Protein AF-A0A8S3XRK7-F1 (afdb_monomer_lite)

Radius of gyration: 35.47 Å; chains: 1; bounding box: 76×57×116 Å

Organism: Parnassius apollo (NCBI:txid110799)

Foldseek 3Di:
DDDDDPVVVVVVVVVVVPPDPQQDLVNLVVLVVLLVVLLVVLVVCVVVLVVVVVVLVVVLVVLLCVLLVVLVVVLVVLLCVLLPPPDDDPLLVVLCVVCVVLSVVLVVLLVVLLVVLVCQLPVCLVVLVVQLVVLNVVLVVLSVVLVVLLVVLCVVQPPDVSSSSSSSSCVCVVVVSSVVSVVSVVSNVVSSVVSSVSSVVSSVSSNVSSVVSSVVSSVSSVVSSVSSVCSSVVVPD

pLDDT: mean 84.98, std 15.16, range [35.81, 97.75]

Secondary structure (DSSP, 8-state):
----SHHHHHHHHHHHHTS-----HHHHHHHHHHHHHHHHHHHHHHHHHHHHHHHHHHHHHHHHHHHHHHHHHHHHHHHHHHT--SS--HHHHHHHHHTHHHHHHHHHHHHHHHHHHHHHHHHTHHHHHHHHHHHHHHHHHHHHHHHHHHHHHHHHSTT-HHHHHHHHHHHHHHTTHHHHHHHHHHHHHHHHHHHHHHHHHHHHHHHHHHHHHHHHHHHHHHHHHHHHHHHHHHTT-

Sequence (237 aa):
MVGYPCNILFFLFLHFSTRQCELMSIDVKGILQQCNSNINTSLELDRNDKMLIANWTAEFQVKQVNITSHYRLEMTRHREHSFRKVNFNTKWKQCLRLHNKEIKISKISYYDRERECLKKANSGDKERKTTVSQVEKEIKKWRKSYKYLSNLCEVNNPDDKENAEFCLADYIKRDNYDSTFERLIILKLEAMSDLLQQMNMCLSDLEDCLRVSLSEHLENIRTVMETLNHCYTRNEK

Structure (mmCIF, N/CA/C/O backbone):
data_AF-A0A8S3XRK7-F1
#
_entry.id   AF-A0A8S3XRK7-F1
#
loop_
_atom_site.group_PDB
_atom_site.id
_atom_site.type_symbol
_atom_site.label_atom_id
_atom_site.label_alt_id
_atom_site.label_comp_id
_atom_site.label_asym_id
_atom_site.label_entity_id
_atom_site.label_seq_id
_atom_site.pdbx_PDB_ins_code
_atom_site.Cartn_x
_atom_site.Cartn_y
_atom_site.Cartn_z
_atom_site.occupancy
_atom_site.B_iso_or_equiv
_atom_site.auth_seq_id
_atom_site.auth_comp_id
_atom_site.auth_asym_id
_atom_site.auth_atom_id
_atom_site.pdbx_PDB_model_num
ATOM 1 N N . MET A 1 1 ? -19.481 -41.389 71.018 1.00 42.84 1 MET A N 1
ATOM 2 C CA . MET A 1 1 ? -20.233 -40.551 70.061 1.00 42.84 1 MET A CA 1
ATOM 3 C C . MET A 1 1 ? -19.759 -39.113 70.183 1.00 42.84 1 MET A C 1
ATOM 5 O O . MET A 1 1 ? -20.290 -38.405 71.016 1.00 42.84 1 MET A O 1
ATOM 9 N N . VAL A 1 2 ? -18.762 -38.694 69.403 1.00 35.81 2 VAL A N 1
ATOM 10 C CA . VAL A 1 2 ? -18.554 -37.277 69.053 1.00 35.81 2 VAL A CA 1
ATOM 11 C C . VAL A 1 2 ? -17.882 -37.290 67.683 1.00 35.81 2 VAL A C 1
ATOM 13 O O . VAL A 1 2 ? -16.666 -37.392 67.567 1.00 35.81 2 VAL A O 1
ATOM 16 N N . GLY A 1 3 ? -18.702 -37.332 66.638 1.00 43.62 3 GLY A N 1
ATOM 17 C CA . GLY A 1 3 ? -18.268 -37.079 65.272 1.00 43.62 3 GLY A CA 1
ATOM 18 C C . GLY A 1 3 ? -18.575 -35.627 64.925 1.00 43.62 3 GLY A C 1
ATOM 19 O O . GLY A 1 3 ? -19.619 -35.121 65.322 1.00 43.62 3 GLY A O 1
ATOM 20 N N . TYR A 1 4 ? -17.684 -35.021 64.140 1.00 52.91 4 TYR A N 1
ATOM 21 C CA . TYR A 1 4 ? -17.848 -33.755 63.415 1.00 52.91 4 TYR A CA 1
ATOM 22 C C . TYR A 1 4 ? -17.731 -32.452 64.227 1.00 52.91 4 TYR A C 1
ATOM 24 O O . TYR A 1 4 ? -18.718 -31.927 64.733 1.00 52.91 4 TYR A O 1
ATOM 32 N N . PRO A 1 5 ? -16.540 -31.821 64.181 1.00 49.12 5 PRO A N 1
ATOM 33 C CA . PRO A 1 5 ? -16.515 -30.374 63.947 1.00 49.12 5 PRO A CA 1
ATOM 34 C C . PRO A 1 5 ? -15.621 -29.960 62.763 1.00 49.12 5 PRO A C 1
ATOM 36 O O . PRO A 1 5 ? -15.582 -28.787 62.407 1.00 49.12 5 PRO A O 1
ATOM 39 N N . CYS A 1 6 ? -14.928 -30.899 62.105 1.00 45.81 6 CYS A N 1
ATOM 40 C CA . CYS A 1 6 ? -13.965 -30.558 61.048 1.00 45.81 6 CYS A CA 1
ATOM 41 C C . CYS A 1 6 ? -14.636 -30.152 59.716 1.00 45.81 6 CYS A C 1
ATOM 43 O O . CYS A 1 6 ? -14.135 -29.279 59.014 1.00 45.81 6 CYS A O 1
ATOM 45 N N . ASN A 1 7 ? -15.822 -30.691 59.403 1.00 47.91 7 ASN A N 1
ATOM 46 C CA . ASN A 1 7 ? -16.527 -30.365 58.153 1.00 47.91 7 ASN A CA 1
ATOM 47 C C . ASN A 1 7 ? -17.294 -29.033 58.191 1.00 47.91 7 ASN A C 1
ATOM 49 O O . ASN A 1 7 ? -17.505 -28.433 57.144 1.00 47.91 7 ASN A O 1
ATOM 53 N N . ILE A 1 8 ? -17.683 -28.527 59.366 1.00 53.16 8 ILE A N 1
ATOM 54 C CA . ILE A 1 8 ? -18.437 -27.262 59.461 1.00 53.16 8 ILE A CA 1
ATOM 55 C C . ILE A 1 8 ? -17.504 -26.059 59.236 1.00 53.16 8 ILE A C 1
ATOM 57 O O . ILE A 1 8 ? -17.884 -25.089 58.584 1.00 53.16 8 ILE A O 1
ATOM 61 N N . LEU A 1 9 ? -16.247 -26.153 59.686 1.00 49.00 9 LEU A N 1
ATOM 62 C CA . LEU A 1 9 ? -15.234 -25.115 59.468 1.00 49.00 9 LEU A CA 1
ATOM 63 C C . LEU A 1 9 ? -14.817 -24.993 57.995 1.00 49.00 9 LEU A C 1
ATOM 65 O O . LEU A 1 9 ? -14.593 -23.880 57.525 1.00 49.00 9 LEU A O 1
ATOM 69 N N . PHE A 1 10 ? -14.782 -26.101 57.249 1.00 52.31 10 PHE A N 1
ATOM 70 C CA . PHE A 1 10 ? -14.444 -26.083 55.821 1.00 52.31 10 PHE A CA 1
ATOM 71 C C . PHE A 1 10 ? -15.559 -25.452 54.969 1.00 52.31 10 PHE A C 1
ATOM 73 O O . PHE A 1 10 ? -15.280 -24.661 54.069 1.00 52.31 10 PHE A O 1
ATOM 80 N N . PHE A 1 11 ? -16.829 -25.717 55.301 1.00 48.53 11 PHE A N 1
ATOM 81 C CA . PHE A 1 11 ? -17.974 -25.076 54.641 1.00 48.53 11 PHE A CA 1
ATOM 82 C C . PHE A 1 11 ? -18.085 -23.578 54.961 1.00 48.53 11 PHE A C 1
ATOM 84 O O . PHE A 1 11 ? -18.435 -22.795 54.081 1.00 48.53 11 PHE A O 1
ATOM 91 N N . LEU A 1 12 ? -17.730 -23.151 56.177 1.00 47.78 12 LEU A N 1
ATOM 92 C CA . LEU A 1 12 ? -17.701 -21.727 56.530 1.00 47.78 12 LEU A CA 1
ATOM 93 C C . LEU A 1 12 ? -16.548 -20.974 55.850 1.00 47.78 12 LEU A C 1
ATOM 95 O O . LEU A 1 12 ? -16.748 -19.837 55.432 1.00 47.78 12 LEU A O 1
ATOM 99 N N . PHE A 1 13 ? -15.380 -21.602 55.668 1.00 50.94 13 PHE A N 1
ATOM 100 C CA . PHE A 1 13 ? -14.266 -21.000 54.921 1.00 50.94 13 PHE A CA 1
ATOM 101 C C . PHE A 1 13 ? -14.563 -20.886 53.420 1.00 50.94 13 PHE A C 1
ATOM 103 O O . PHE A 1 13 ? -14.244 -19.866 52.811 1.00 50.94 13 PHE A O 1
ATOM 110 N N . LEU A 1 14 ? -15.236 -21.880 52.828 1.00 44.97 14 LEU A N 1
ATOM 111 C CA . LEU A 1 14 ? -15.705 -21.806 51.440 1.00 44.97 14 LEU A CA 1
ATOM 112 C C . LEU A 1 14 ? -16.798 -20.741 51.263 1.00 44.97 14 LEU A C 1
ATOM 114 O O . LEU A 1 14 ? -16.736 -19.982 50.300 1.00 44.97 14 LEU A O 1
ATOM 118 N N . HIS A 1 15 ? -17.721 -20.592 52.221 1.00 42.12 15 HIS A N 1
ATOM 119 C CA . HIS A 1 15 ? -18.714 -19.513 52.181 1.00 42.12 15 HIS A CA 1
ATOM 120 C C . HIS A 1 15 ? -18.125 -18.114 52.417 1.00 42.12 15 HIS A C 1
ATOM 122 O O . HIS A 1 15 ? -18.611 -17.144 51.833 1.00 42.12 15 HIS A O 1
ATOM 128 N N . PHE A 1 16 ? -17.056 -17.987 53.210 1.00 42.06 16 PHE A N 1
ATOM 129 C CA . PHE A 1 16 ? -16.336 -16.717 53.359 1.00 42.06 16 PHE A CA 1
ATOM 130 C C . PHE A 1 16 ? -15.433 -16.393 52.165 1.00 42.06 16 PHE A C 1
ATOM 132 O O . PHE A 1 16 ? -15.235 -15.221 51.870 1.00 42.06 16 PHE A O 1
ATOM 139 N N . SER A 1 17 ? -14.950 -17.401 51.434 1.00 40.41 17 SER A N 1
ATOM 140 C CA . SER A 1 17 ? -14.211 -17.206 50.174 1.00 40.41 17 SER A CA 1
ATOM 141 C C . SER A 1 17 ? -15.128 -16.761 49.027 1.00 40.41 17 SER A C 1
ATOM 143 O O . SER A 1 17 ? -14.664 -16.174 48.055 1.00 40.41 17 SER A O 1
ATOM 145 N N . THR A 1 18 ? -16.437 -17.006 49.156 1.00 42.03 18 THR A N 1
ATOM 146 C CA . THR A 1 18 ? -17.486 -16.467 48.279 1.00 42.03 18 THR A CA 1
ATOM 147 C C . THR A 1 18 ? -18.103 -15.166 48.790 1.00 42.03 18 THR A C 1
ATOM 149 O O . THR A 1 18 ? -19.065 -14.697 48.183 1.00 42.03 18 THR A O 1
ATOM 152 N N . ARG A 1 19 ? -17.571 -14.544 49.862 1.00 40.00 19 ARG A N 1
ATOM 153 C CA . ARG A 1 19 ? -17.832 -13.119 50.099 1.00 40.00 19 ARG A CA 1
ATOM 154 C C . ARG A 1 19 ? -17.183 -12.354 48.959 1.00 40.00 19 ARG A C 1
ATOM 156 O O . ARG A 1 19 ? -15.999 -12.040 48.998 1.00 40.00 19 ARG A O 1
ATOM 163 N N . GLN A 1 20 ? -17.985 -12.180 47.916 1.00 42.44 20 GLN A N 1
ATOM 164 C CA . GL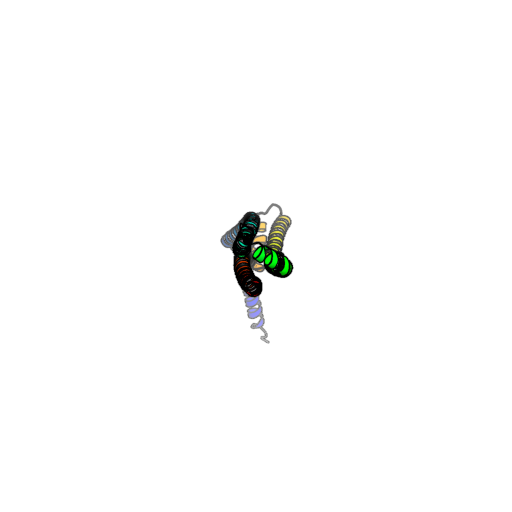N A 1 20 ? -18.083 -10.986 47.107 1.00 42.44 20 GLN A CA 1
ATOM 165 C C . GLN A 1 20 ? -16.875 -10.063 47.296 1.00 42.44 20 GLN A C 1
ATOM 167 O O . GLN A 1 20 ? -16.806 -9.281 48.244 1.00 42.44 20 GLN A O 1
ATOM 172 N N . CYS A 1 21 ? -15.968 -10.082 46.317 1.00 44.12 21 CYS A N 1
ATOM 173 C CA . CYS A 1 21 ? -15.454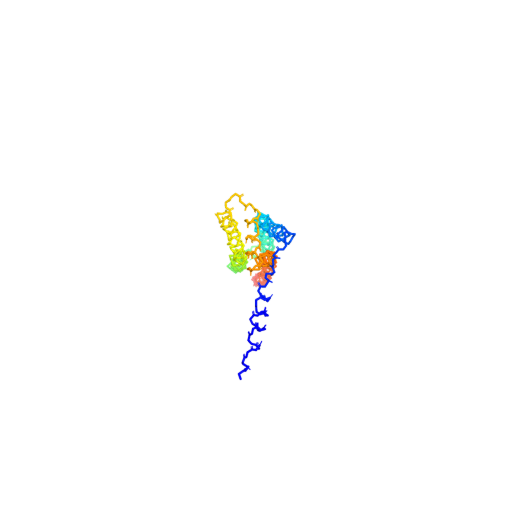 -8.813 45.816 1.00 44.12 21 CYS A CA 1
ATOM 174 C C . CYS A 1 21 ? -16.670 -8.021 45.311 1.00 44.12 21 CYS A C 1
ATOM 176 O O . CYS A 1 21 ? -16.928 -7.974 44.112 1.00 44.12 21 CYS A O 1
ATOM 178 N N . GLU A 1 22 ? -17.472 -7.495 46.234 1.00 53.03 22 GLU A N 1
ATOM 179 C CA . GLU A 1 22 ? -18.483 -6.493 45.950 1.00 53.03 22 GLU A CA 1
ATOM 180 C C . GLU A 1 22 ? -17.706 -5.353 45.297 1.00 53.03 22 GLU A C 1
ATOM 182 O O . GLU A 1 22 ? -16.818 -4.765 45.919 1.00 53.03 22 GLU A O 1
ATOM 187 N N . LEU A 1 23 ? -17.939 -5.129 43.997 1.00 59.75 23 LEU A N 1
ATOM 188 C CA . LEU A 1 23 ? -17.425 -3.937 43.336 1.00 59.75 23 LEU A CA 1
ATOM 189 C C . LEU A 1 23 ? -17.863 -2.752 44.198 1.00 59.75 23 LEU A C 1
ATOM 191 O O . LEU A 1 23 ? -19.050 -2.598 44.460 1.00 59.75 23 LEU A O 1
ATOM 195 N N . MET A 1 24 ? -16.941 -1.921 44.672 1.00 65.69 24 MET A N 1
ATOM 196 C CA . MET A 1 24 ? -17.361 -0.692 45.336 1.00 65.69 24 MET A CA 1
ATOM 197 C C . MET A 1 24 ? -17.908 0.269 44.273 1.00 65.69 24 MET A C 1
ATOM 199 O O . MET A 1 24 ? -17.444 0.264 43.134 1.00 65.69 24 MET A O 1
ATOM 203 N N . SER A 1 25 ? -18.855 1.142 44.623 1.00 64.31 25 SER A N 1
ATOM 204 C CA . SER A 1 25 ? -19.417 2.121 43.672 1.00 64.31 25 SER A CA 1
ATOM 205 C C . SER A 1 25 ? -18.349 3.031 43.036 1.00 64.31 25 SER A C 1
ATOM 207 O O . SER A 1 25 ? -18.475 3.444 41.883 1.00 64.31 25 SER A O 1
ATOM 209 N N . ILE A 1 26 ? -17.254 3.296 43.760 1.00 63.28 26 ILE A N 1
ATOM 210 C CA . ILE A 1 26 ? -16.073 4.021 43.264 1.00 63.28 26 ILE A CA 1
ATOM 211 C C . ILE A 1 26 ? -15.342 3.215 42.175 1.00 63.28 26 ILE A C 1
ATOM 213 O O . ILE A 1 26 ? -14.944 3.786 41.158 1.00 63.28 26 ILE A O 1
ATOM 217 N N . ASP A 1 27 ? -15.236 1.894 42.339 1.00 78.56 27 ASP A N 1
ATOM 218 C CA . ASP A 1 27 ? -14.610 0.999 41.360 1.00 78.56 27 ASP A CA 1
ATOM 219 C C . ASP A 1 27 ? -15.469 0.871 40.097 1.00 78.56 27 ASP A C 1
ATOM 221 O O . ASP A 1 27 ? -14.938 0.914 38.989 1.00 78.56 27 ASP A O 1
ATOM 225 N N . VAL A 1 28 ? -16.799 0.786 40.246 1.00 84.88 28 VAL A N 1
ATOM 226 C CA . VAL A 1 28 ? -17.757 0.762 39.123 1.00 84.88 28 VAL A CA 1
ATOM 227 C C . VAL A 1 28 ? -17.563 1.987 38.235 1.00 84.88 28 VAL A C 1
ATOM 229 O O . VAL A 1 28 ? -17.366 1.861 37.025 1.00 84.88 28 VAL A O 1
ATOM 232 N N . LYS A 1 29 ? -17.555 3.183 38.836 1.00 86.00 29 LYS A N 1
ATOM 233 C CA . LYS A 1 29 ? -17.402 4.441 38.098 1.00 86.00 29 LYS A CA 1
ATOM 234 C C . LYS A 1 29 ? -16.065 4.514 37.361 1.00 86.00 29 LYS A C 1
ATOM 236 O O . LYS A 1 29 ? -16.044 4.904 36.195 1.00 86.00 29 LYS A O 1
ATOM 241 N N . GLY A 1 30 ? -14.973 4.112 38.015 1.00 86.88 30 GLY A N 1
ATOM 242 C CA . GLY A 1 30 ? -13.640 4.078 37.409 1.00 86.88 30 GLY A CA 1
ATOM 243 C C . GLY A 1 30 ? -13.557 3.118 36.220 1.00 86.88 30 GLY A C 1
ATOM 244 O O . GLY A 1 30 ? -13.096 3.508 35.148 1.00 86.88 30 GLY A O 1
ATOM 245 N N . ILE A 1 31 ? -14.076 1.896 36.378 1.00 87.81 31 ILE A N 1
ATOM 246 C CA . ILE A 1 31 ? -14.098 0.865 35.328 1.00 87.81 31 ILE A CA 1
ATOM 247 C C . ILE A 1 31 ? -14.902 1.340 34.112 1.00 87.81 31 ILE A C 1
ATOM 249 O O . ILE A 1 31 ? -14.431 1.261 32.975 1.00 87.81 31 ILE A O 1
ATOM 253 N N . LEU A 1 32 ? -16.109 1.867 34.336 1.00 90.19 32 LEU A N 1
ATOM 254 C CA . LEU A 1 32 ? -16.967 2.347 33.253 1.00 90.19 32 LEU A CA 1
ATOM 255 C C . LEU A 1 32 ? -16.375 3.571 32.550 1.00 90.19 32 LEU A C 1
ATOM 257 O O . LEU A 1 32 ? -16.474 3.680 31.327 1.00 90.19 32 LEU A O 1
ATOM 261 N N . GLN A 1 33 ? -15.746 4.484 33.294 1.00 90.12 33 GLN A N 1
ATOM 262 C CA . GLN A 1 33 ? -15.090 5.657 32.723 1.00 90.12 33 GLN A CA 1
ATOM 263 C C . GLN A 1 33 ? -13.900 5.264 31.841 1.00 90.12 33 GLN A C 1
ATOM 265 O O . GLN A 1 33 ? -13.792 5.762 30.719 1.00 90.12 33 GLN A O 1
ATOM 270 N N . GLN A 1 34 ? -13.047 4.351 32.310 1.00 88.69 34 GLN A N 1
ATOM 271 C CA . GLN A 1 34 ? -11.897 3.863 31.549 1.00 88.69 34 GLN A CA 1
ATOM 272 C C . GLN A 1 34 ? -12.340 3.151 30.265 1.00 88.69 34 GLN A C 1
ATOM 274 O O . GLN A 1 34 ? -11.889 3.497 29.171 1.00 88.69 34 GLN A O 1
ATOM 279 N N . CYS A 1 35 ? -13.313 2.242 30.369 1.00 88.44 35 CYS A N 1
ATOM 280 C CA . CYS A 1 35 ? -13.831 1.526 29.208 1.00 88.44 35 CYS A CA 1
ATOM 281 C C . CYS A 1 35 ? -14.478 2.481 28.184 1.00 88.44 35 CYS A C 1
ATOM 283 O O . CYS A 1 35 ? -14.277 2.332 26.976 1.00 88.44 35 CYS A O 1
ATOM 285 N N . ASN A 1 36 ? -15.221 3.496 28.641 1.00 89.50 36 ASN A N 1
ATOM 286 C CA . ASN A 1 36 ? -15.785 4.525 27.762 1.00 89.50 36 ASN A CA 1
ATOM 287 C C . ASN A 1 36 ? -14.704 5.369 27.082 1.00 89.50 36 ASN A C 1
ATOM 289 O O . ASN A 1 36 ? -14.823 5.666 25.891 1.00 89.50 36 ASN A O 1
ATOM 293 N N . SER A 1 37 ? -13.648 5.735 27.813 1.00 90.81 37 SER A N 1
ATOM 294 C CA . SER A 1 37 ? -12.484 6.425 27.252 1.00 90.81 37 SER A CA 1
ATOM 295 C C . SER A 1 37 ? -11.881 5.605 26.111 1.00 90.81 37 SER A C 1
ATOM 297 O O . SER A 1 37 ? -11.813 6.078 24.979 1.00 90.81 37 SER A O 1
ATOM 299 N N . ASN A 1 38 ? -11.591 4.327 26.364 1.00 88.50 38 ASN A N 1
ATOM 300 C CA . ASN A 1 38 ? -11.039 3.404 25.377 1.00 88.50 38 ASN A CA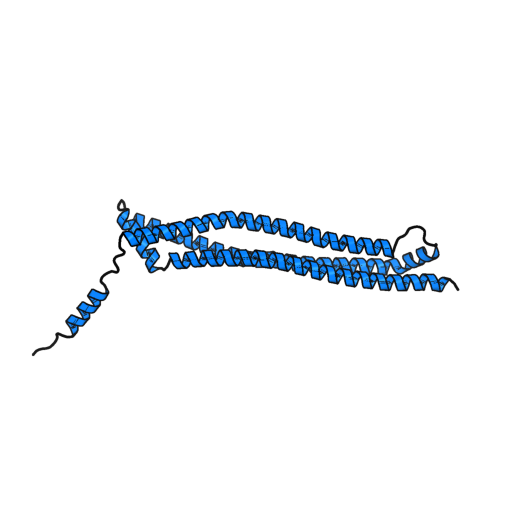 1
ATOM 301 C C . ASN A 1 38 ? -11.936 3.257 24.133 1.00 88.50 38 ASN A C 1
ATOM 303 O O . ASN A 1 38 ? -11.460 3.326 22.994 1.00 88.50 38 ASN A O 1
ATOM 307 N N . ILE A 1 39 ? -13.255 3.129 24.311 1.00 90.75 39 ILE A N 1
ATOM 308 C CA . ILE A 1 39 ? -14.210 3.079 23.194 1.00 90.75 39 ILE A CA 1
ATOM 309 C C . ILE A 1 39 ? -14.163 4.368 22.370 1.00 90.75 39 ILE A C 1
ATOM 311 O O . ILE A 1 39 ? -14.063 4.290 21.140 1.00 90.75 39 ILE A O 1
ATOM 315 N N . ASN A 1 40 ? -14.190 5.532 23.019 1.00 91.19 40 ASN A N 1
ATOM 316 C CA . ASN A 1 40 ? -14.143 6.829 22.347 1.00 91.19 40 ASN A CA 1
ATOM 317 C C . ASN A 1 40 ? -12.825 7.033 21.595 1.00 91.19 40 ASN A C 1
ATOM 319 O O . ASN A 1 40 ? -12.858 7.351 20.406 1.00 91.19 40 ASN A O 1
ATOM 323 N N . THR A 1 41 ? -11.686 6.743 22.228 1.00 90.38 41 THR A N 1
ATOM 324 C CA . THR A 1 41 ? -10.364 6.761 21.588 1.00 90.38 41 THR A CA 1
ATOM 325 C C . THR A 1 41 ? -10.352 5.877 20.353 1.00 90.38 41 THR A C 1
ATOM 327 O O . THR A 1 41 ? -9.921 6.293 19.282 1.00 90.38 41 THR A O 1
ATOM 330 N N . SER A 1 42 ? -10.892 4.662 20.446 1.00 91.69 42 SER A N 1
ATOM 331 C CA . SER A 1 42 ? -10.910 3.768 19.295 1.00 91.69 42 SER A CA 1
ATOM 332 C C . SER A 1 42 ? -11.777 4.311 18.143 1.00 91.69 42 SER A C 1
ATOM 334 O O . SER A 1 42 ? -11.406 4.161 16.976 1.00 91.69 42 SER A O 1
ATOM 336 N N . LEU A 1 43 ? -12.921 4.944 18.437 1.00 91.62 43 LEU A N 1
ATOM 337 C CA . LEU A 1 43 ? -13.788 5.570 17.430 1.00 91.62 43 LEU A CA 1
ATOM 338 C C . LEU A 1 43 ? -13.096 6.746 16.737 1.00 91.62 43 LEU A C 1
ATOM 340 O O . LEU A 1 43 ? -13.256 6.921 15.528 1.00 91.62 43 LEU A O 1
ATOM 344 N N . GLU A 1 44 ? -12.345 7.537 17.496 1.00 91.06 44 GLU A N 1
ATOM 345 C CA . GLU A 1 44 ? -11.540 8.634 16.973 1.00 91.06 44 GLU A CA 1
ATOM 346 C C . GLU A 1 44 ? -10.410 8.114 16.077 1.00 91.06 44 GLU A C 1
ATOM 348 O O . GLU A 1 44 ? -10.289 8.554 14.932 1.00 91.06 44 GLU A O 1
ATOM 353 N N . LEU A 1 45 ? -9.677 7.090 16.528 1.00 90.31 45 LEU A N 1
ATOM 354 C CA . LEU A 1 45 ? -8.656 6.414 15.726 1.00 90.31 45 LEU A CA 1
ATOM 355 C C . LEU A 1 45 ? -9.236 5.884 14.408 1.00 90.31 45 LEU A C 1
ATOM 357 O O . LEU A 1 45 ? -8.683 6.141 13.350 1.00 90.31 45 LEU A O 1
ATOM 361 N N . ASP A 1 46 ? -10.396 5.219 14.415 1.00 89.69 46 ASP A N 1
ATOM 362 C CA . ASP A 1 46 ? -11.051 4.750 13.178 1.00 89.69 46 ASP A CA 1
ATOM 363 C C . ASP A 1 46 ? -11.340 5.869 12.163 1.00 89.69 46 ASP A C 1
ATOM 365 O O . ASP A 1 46 ? -11.369 5.611 10.955 1.00 89.69 46 ASP A O 1
ATOM 369 N N . ARG A 1 47 ? -11.623 7.093 12.625 1.00 89.88 47 ARG A N 1
ATOM 370 C CA . ARG A 1 47 ? -11.851 8.244 11.738 1.00 89.88 47 ARG A CA 1
ATOM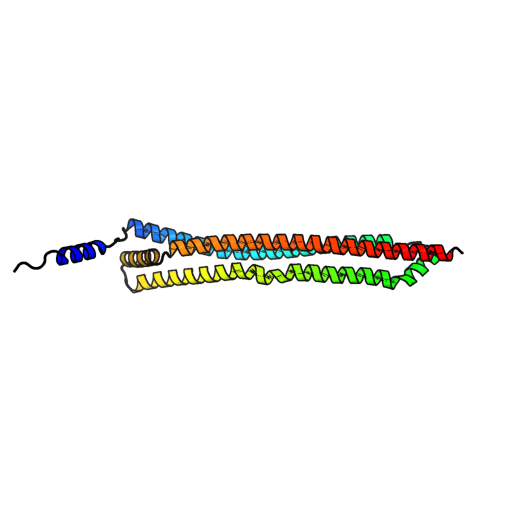 371 C C . ARG A 1 47 ? -10.528 8.765 11.187 1.00 89.88 47 ARG A C 1
ATOM 373 O O . ARG A 1 47 ? -10.425 8.965 9.977 1.00 89.88 47 ARG A O 1
ATOM 380 N N . ASN A 1 48 ? -9.536 8.925 12.058 1.00 91.31 48 ASN A N 1
ATOM 381 C CA . ASN A 1 48 ? -8.221 9.450 11.703 1.00 91.31 48 ASN A CA 1
ATOM 382 C C . ASN A 1 48 ? -7.468 8.495 10.766 1.00 91.31 48 ASN A C 1
ATOM 384 O O . ASN A 1 48 ? -6.960 8.923 9.732 1.00 91.31 48 ASN A O 1
ATOM 388 N N . ASP A 1 49 ? -7.486 7.194 11.047 1.00 92.12 49 ASP A N 1
ATOM 389 C CA . ASP A 1 49 ? -6.740 6.187 10.286 1.00 92.12 49 ASP A CA 1
ATOM 390 C C . ASP A 1 49 ? -7.213 6.077 8.838 1.00 92.12 49 ASP A C 1
ATOM 392 O O . ASP A 1 49 ? -6.401 5.942 7.927 1.00 92.12 49 ASP A O 1
ATOM 396 N N . LYS A 1 50 ? -8.520 6.212 8.583 1.00 89.06 50 LYS A N 1
ATOM 397 C CA . LYS A 1 50 ? -9.046 6.232 7.208 1.00 89.06 50 LYS A CA 1
ATOM 398 C C . LYS A 1 50 ? -8.473 7.385 6.394 1.00 89.06 50 LYS A C 1
ATOM 400 O O . LYS A 1 50 ? -8.144 7.202 5.223 1.00 89.06 50 LYS A O 1
ATOM 405 N N . MET A 1 51 ? -8.367 8.562 7.009 1.00 92.62 51 MET A N 1
ATOM 406 C CA . MET A 1 51 ? -7.788 9.739 6.371 1.00 92.62 51 MET A CA 1
ATOM 407 C C . MET A 1 51 ? -6.278 9.570 6.179 1.00 92.62 51 MET A C 1
ATOM 409 O O . MET A 1 51 ? -5.768 9.852 5.097 1.00 92.62 51 MET A O 1
ATOM 413 N N . LEU A 1 52 ? -5.576 9.045 7.188 1.00 93.50 52 LEU A N 1
ATOM 414 C CA . LEU A 1 52 ? -4.141 8.770 7.115 1.00 93.50 52 LEU A CA 1
ATOM 415 C C . LEU A 1 52 ? -3.807 7.763 6.012 1.00 93.50 52 LEU A C 1
ATOM 417 O O . LEU A 1 52 ? -2.980 8.062 5.159 1.00 93.50 52 LEU A O 1
ATOM 421 N N . ILE A 1 53 ? -4.493 6.619 5.954 1.00 92.00 53 ILE A N 1
ATOM 422 C CA . ILE A 1 53 ? -4.262 5.590 4.927 1.00 92.00 53 ILE A CA 1
ATOM 423 C C . ILE A 1 53 ? -4.520 6.148 3.524 1.00 92.00 53 ILE A C 1
ATOM 425 O O . ILE A 1 53 ? -3.767 5.843 2.594 1.00 92.00 53 ILE A O 1
ATOM 429 N N . ALA A 1 54 ? -5.569 6.959 3.349 1.00 91.31 54 ALA A N 1
ATOM 430 C CA . ALA A 1 54 ? -5.853 7.606 2.071 1.00 91.31 54 ALA A CA 1
ATOM 431 C C . ALA A 1 54 ? -4.722 8.565 1.667 1.00 91.31 54 ALA A C 1
ATOM 433 O O . ALA A 1 54 ? -4.223 8.479 0.543 1.00 91.31 54 ALA A O 1
ATOM 434 N N . ASN A 1 55 ? -4.268 9.410 2.596 1.00 94.75 55 ASN A N 1
ATOM 435 C CA . ASN A 1 55 ? -3.174 10.351 2.366 1.00 94.75 55 ASN A CA 1
ATOM 436 C C . ASN A 1 55 ? -1.856 9.633 2.061 1.00 94.75 55 ASN A C 1
ATOM 438 O O . ASN A 1 55 ? -1.219 9.942 1.058 1.00 94.75 55 ASN A O 1
ATOM 442 N N . TRP A 1 56 ? -1.475 8.635 2.860 1.00 94.25 56 TRP A N 1
ATOM 443 C CA . TRP A 1 56 ? -0.265 7.846 2.630 1.00 94.25 56 TRP A CA 1
ATOM 444 C C . TRP A 1 56 ? -0.317 7.109 1.295 1.00 94.25 56 TRP A C 1
ATOM 446 O O . TRP A 1 56 ? 0.684 7.060 0.585 1.00 94.25 56 TRP A O 1
ATOM 456 N N . THR A 1 57 ? -1.477 6.561 0.912 1.00 91.19 57 THR A N 1
ATOM 457 C CA . THR A 1 57 ? -1.639 5.896 -0.392 1.00 91.19 57 THR A CA 1
ATOM 458 C C . THR A 1 57 ? -1.436 6.887 -1.539 1.00 91.19 57 THR A C 1
ATOM 460 O O . THR A 1 57 ? -0.731 6.573 -2.498 1.00 91.19 57 THR A O 1
ATOM 463 N N . ALA A 1 58 ? -2.010 8.089 -1.442 1.00 93.31 58 ALA A N 1
ATOM 464 C CA . ALA A 1 58 ? -1.825 9.135 -2.445 1.00 93.31 58 ALA A CA 1
ATOM 465 C C . ALA A 1 58 ? -0.360 9.597 -2.520 1.00 93.31 58 ALA A C 1
ATOM 467 O O . ALA A 1 58 ? 0.216 9.676 -3.605 1.00 93.31 58 ALA A O 1
ATOM 468 N N . GLU A 1 59 ? 0.273 9.839 -1.372 1.00 94.12 59 GLU A N 1
ATOM 469 C CA . GLU A 1 59 ? 1.677 10.239 -1.294 1.00 94.12 59 GLU A CA 1
ATOM 470 C C . GLU A 1 59 ? 2.610 9.164 -1.869 1.00 94.12 59 GLU A C 1
ATOM 472 O O . GLU A 1 59 ? 3.521 9.476 -2.637 1.00 94.12 59 GLU A O 1
ATOM 477 N N . PHE A 1 60 ? 2.354 7.890 -1.564 1.00 92.62 60 PHE A N 1
ATOM 478 C CA . PHE A 1 60 ? 3.092 6.760 -2.121 1.00 92.62 60 PHE A CA 1
ATOM 479 C C . PHE A 1 60 ? 2.998 6.715 -3.648 1.00 92.62 60 PHE A C 1
ATOM 481 O O . PHE A 1 60 ? 4.019 6.557 -4.314 1.00 92.62 60 PHE A O 1
ATOM 488 N N . GLN A 1 61 ? 1.804 6.907 -4.218 1.00 92.38 61 GLN A N 1
ATOM 489 C CA . GLN A 1 61 ? 1.618 6.943 -5.673 1.00 92.38 61 GLN A CA 1
ATOM 490 C C . GLN A 1 61 ? 2.386 8.102 -6.318 1.00 92.38 61 GLN A C 1
ATOM 492 O O . GLN A 1 61 ? 3.063 7.908 -7.328 1.00 92.38 61 GLN A O 1
ATOM 497 N N . VAL A 1 62 ? 2.335 9.295 -5.719 1.00 96.06 62 VAL A N 1
ATOM 498 C CA . VAL A 1 62 ? 3.092 10.461 -6.201 1.00 96.06 62 VAL A CA 1
ATOM 499 C C . VAL A 1 62 ? 4.596 10.188 -6.156 1.00 96.06 62 VAL A C 1
ATOM 501 O O . VAL A 1 62 ? 5.293 10.402 -7.149 1.00 96.06 62 VAL A O 1
ATOM 504 N N . LYS A 1 63 ? 5.106 9.658 -5.039 1.00 95.69 63 LYS A N 1
ATOM 505 C CA . LYS A 1 63 ? 6.522 9.288 -4.894 1.00 95.69 63 LYS A CA 1
ATOM 506 C C . LYS A 1 63 ? 6.938 8.228 -5.914 1.00 95.69 63 LYS A C 1
ATOM 508 O O . LYS A 1 63 ? 7.960 8.397 -6.572 1.00 95.69 63 LYS A O 1
ATOM 513 N N . GLN A 1 64 ? 6.128 7.193 -6.120 1.00 94.62 64 GLN A N 1
ATOM 514 C CA . GLN A 1 64 ? 6.377 6.162 -7.128 1.00 94.62 64 GLN A CA 1
ATOM 515 C C . GLN A 1 64 ? 6.492 6.753 -8.542 1.00 94.62 64 GLN A C 1
ATOM 517 O O . GLN A 1 64 ? 7.417 6.407 -9.285 1.00 94.62 64 GLN A O 1
ATOM 522 N N . VAL A 1 65 ? 5.584 7.659 -8.920 1.00 95.62 65 VAL A N 1
ATOM 523 C CA . VAL A 1 65 ? 5.630 8.348 -10.219 1.00 95.62 65 VAL A CA 1
ATOM 524 C C . VAL A 1 65 ? 6.883 9.212 -10.336 1.00 95.62 65 VAL A C 1
ATOM 526 O O . VAL A 1 65 ? 7.536 9.176 -11.379 1.00 95.62 65 VAL A O 1
ATOM 529 N N . ASN A 1 66 ? 7.250 9.943 -9.283 1.00 97.56 66 ASN A N 1
ATOM 530 C CA . ASN A 1 66 ? 8.440 10.795 -9.274 1.00 97.56 66 ASN A CA 1
ATOM 531 C C . ASN A 1 66 ? 9.726 9.981 -9.457 1.00 97.56 66 ASN A C 1
ATOM 533 O O . ASN A 1 66 ? 10.513 10.293 -10.350 1.00 97.56 66 ASN A O 1
ATOM 537 N N . ILE A 1 67 ? 9.898 8.906 -8.680 1.00 97.19 67 ILE A N 1
ATOM 538 C CA . ILE A 1 67 ? 11.045 7.992 -8.789 1.00 97.19 67 ILE A CA 1
ATOM 539 C C . ILE A 1 67 ? 11.115 7.424 -10.212 1.00 97.19 67 ILE A C 1
ATOM 541 O O . ILE A 1 67 ? 12.128 7.553 -10.894 1.00 97.19 67 ILE A O 1
ATOM 545 N N . THR A 1 68 ? 10.014 6.860 -10.714 1.00 96.44 68 THR A N 1
ATOM 546 C CA . THR A 1 68 ? 9.987 6.251 -12.056 1.00 96.44 68 THR A CA 1
ATOM 547 C C . THR A 1 68 ? 10.305 7.274 -13.150 1.00 96.44 68 THR A C 1
ATOM 549 O O . THR A 1 68 ? 11.066 6.996 -14.076 1.00 96.44 68 THR A O 1
ATOM 552 N N . SER A 1 69 ? 9.745 8.481 -13.046 1.00 97.06 69 SER A N 1
ATOM 553 C CA . SER A 1 69 ? 9.966 9.553 -14.020 1.00 97.06 69 SER A CA 1
ATOM 554 C C . SER A 1 69 ? 11.417 10.026 -14.020 1.00 97.06 69 SER A C 1
ATOM 556 O O . SER A 1 69 ? 11.976 10.229 -15.096 1.00 97.06 69 SER A O 1
ATOM 558 N N . HIS A 1 70 ? 12.045 10.135 -12.847 1.00 97.50 70 HIS A N 1
ATOM 559 C CA . HIS A 1 70 ? 13.461 10.469 -12.723 1.00 97.50 70 HIS A CA 1
ATOM 560 C C . HIS A 1 70 ? 14.345 9.484 -13.506 1.00 97.50 70 HIS A C 1
ATOM 562 O O . HIS A 1 70 ? 15.088 9.898 -14.397 1.00 97.50 70 HIS A O 1
ATOM 568 N N . TYR A 1 71 ? 14.199 8.176 -13.269 1.00 97.50 71 TYR A N 1
ATOM 569 C CA . TYR A 1 71 ? 15.025 7.172 -13.953 1.00 97.50 71 TYR A CA 1
ATOM 570 C C . TYR A 1 71 ? 14.735 7.075 -15.461 1.00 97.50 71 TYR A C 1
ATOM 572 O O . TYR A 1 71 ? 15.661 6.890 -16.256 1.00 97.50 71 TYR A O 1
ATOM 580 N N . ARG A 1 72 ? 13.481 7.274 -15.893 1.00 96.06 72 ARG A N 1
ATOM 581 C CA . ARG A 1 72 ? 13.131 7.365 -17.325 1.00 96.06 72 ARG A CA 1
ATOM 582 C C . ARG A 1 72 ? 13.786 8.560 -18.016 1.00 96.06 72 ARG A C 1
ATOM 584 O O . ARG A 1 72 ? 14.182 8.443 -19.182 1.00 96.06 72 ARG A O 1
ATOM 591 N N . LEU A 1 73 ? 13.865 9.702 -17.332 1.00 96.44 73 LEU A N 1
ATOM 592 C CA . LEU A 1 73 ? 14.523 10.904 -17.845 1.00 96.44 73 LEU A CA 1
ATOM 593 C C . LEU A 1 73 ? 16.025 10.676 -17.995 1.00 96.44 73 LEU A C 1
ATOM 595 O O . LEU A 1 73 ? 16.558 10.948 -19.069 1.00 96.44 73 LEU A O 1
ATOM 599 N N . GLU A 1 74 ? 16.683 10.104 -16.986 1.00 95.19 74 GLU A N 1
ATOM 600 C CA . GLU A 1 74 ? 18.110 9.764 -17.058 1.00 95.19 74 GLU A CA 1
ATOM 601 C C . GLU A 1 74 ? 18.397 8.772 -18.193 1.00 95.19 74 GLU A C 1
ATOM 603 O O . GLU A 1 74 ? 19.266 9.015 -19.034 1.00 95.19 74 GLU A O 1
ATOM 608 N N . MET A 1 75 ? 17.594 7.709 -18.315 1.00 93.69 75 MET A N 1
ATOM 609 C CA . MET A 1 75 ? 17.689 6.770 -19.436 1.00 93.69 75 MET A CA 1
ATOM 610 C C . MET A 1 75 ? 17.569 7.483 -20.792 1.00 93.69 75 MET A C 1
ATOM 612 O O . MET A 1 75 ? 18.393 7.286 -21.692 1.00 93.69 75 MET A O 1
ATOM 616 N N . THR A 1 76 ? 16.560 8.346 -20.940 1.00 91.75 76 THR A N 1
ATOM 617 C CA . THR A 1 76 ? 16.315 9.083 -22.187 1.00 91.75 76 THR A CA 1
ATOM 618 C C . THR A 1 76 ? 17.474 10.020 -22.506 1.00 91.75 76 THR A C 1
ATOM 620 O O . THR A 1 76 ? 17.960 10.014 -23.637 1.00 91.75 76 THR A O 1
ATOM 623 N N . ARG A 1 77 ? 17.973 10.757 -21.510 1.00 92.12 77 ARG A N 1
ATOM 624 C CA . ARG A 1 77 ? 19.105 11.677 -21.636 1.00 92.12 77 ARG A CA 1
ATOM 625 C C . ARG A 1 77 ? 20.365 10.957 -22.107 1.00 92.12 77 ARG A C 1
ATOM 627 O O . ARG A 1 77 ? 20.999 11.406 -23.061 1.00 92.12 77 ARG A O 1
ATOM 634 N N . HIS A 1 78 ? 20.706 9.825 -21.492 1.00 90.62 78 HIS A N 1
ATOM 635 C CA . HIS A 1 78 ? 21.864 9.030 -21.900 1.00 90.62 78 HIS A CA 1
ATOM 636 C C . HIS A 1 78 ? 21.713 8.487 -23.319 1.00 90.62 78 HIS A C 1
ATOM 638 O O . HIS A 1 78 ? 22.642 8.572 -24.122 1.00 90.62 78 HIS A O 1
ATOM 644 N N . ARG A 1 79 ? 20.527 7.993 -23.675 1.00 88.56 79 ARG A N 1
ATOM 645 C CA . ARG A 1 79 ? 20.249 7.502 -25.025 1.00 88.56 79 ARG A CA 1
ATOM 646 C C . ARG A 1 79 ? 20.351 8.608 -26.077 1.00 88.56 79 ARG A C 1
ATOM 648 O O . ARG A 1 79 ? 20.921 8.389 -27.145 1.00 88.56 79 ARG A O 1
ATOM 655 N N . GLU A 1 80 ? 19.786 9.777 -25.800 1.00 88.06 80 GLU A N 1
ATOM 656 C CA . GLU A 1 80 ? 19.838 10.929 -26.703 1.00 88.06 80 GLU A CA 1
ATOM 657 C C . GLU A 1 80 ? 21.252 11.471 -26.863 1.00 88.06 80 GLU A C 1
ATOM 659 O O . GLU A 1 80 ? 21.635 11.823 -27.978 1.00 88.06 80 GLU A O 1
ATOM 664 N N . HIS A 1 81 ? 22.035 11.495 -25.784 1.00 87.25 81 HIS A N 1
ATOM 665 C CA . HIS A 1 81 ? 23.436 11.892 -25.826 1.00 87.25 81 HIS A CA 1
ATOM 666 C C . HIS A 1 81 ? 24.274 10.914 -26.663 1.00 87.25 81 HIS A C 1
ATOM 668 O O . HIS A 1 81 ? 25.013 11.342 -27.547 1.00 87.25 81 HIS A O 1
ATOM 674 N N . SER A 1 82 ? 24.116 9.606 -26.442 1.00 85.19 82 SER A N 1
ATOM 675 C CA . SER A 1 82 ? 24.899 8.570 -27.127 1.00 85.19 82 SER A CA 1
ATOM 676 C C . SER A 1 82 ? 24.542 8.419 -28.608 1.00 85.19 82 SER A C 1
ATOM 678 O O . SER A 1 82 ? 25.422 8.262 -29.447 1.00 85.19 82 SER A O 1
ATOM 680 N N . PHE A 1 83 ? 23.258 8.511 -28.967 1.00 84.94 83 PHE A N 1
ATOM 681 C CA . PHE A 1 83 ? 22.784 8.247 -30.334 1.00 84.94 83 PHE A CA 1
ATOM 682 C C . PHE A 1 83 ? 22.237 9.494 -31.040 1.00 84.94 83 PHE A C 1
ATOM 684 O O . PHE A 1 83 ? 21.360 9.394 -31.910 1.00 84.94 83 PHE A O 1
ATOM 691 N N . ARG A 1 84 ? 22.718 10.683 -30.656 1.00 78.88 84 ARG A N 1
ATOM 692 C CA . ARG A 1 84 ? 22.263 11.961 -31.213 1.00 78.88 84 ARG A CA 1
ATOM 693 C C . ARG A 1 84 ? 22.358 11.938 -32.742 1.00 78.88 84 ARG A C 1
ATOM 695 O O . ARG A 1 84 ? 23.362 11.539 -33.319 1.00 78.88 84 ARG A O 1
ATOM 702 N N . LYS A 1 85 ? 21.305 12.388 -33.429 1.00 65.75 85 LYS A N 1
ATOM 703 C CA . LYS A 1 85 ? 21.229 12.361 -34.908 1.00 65.75 85 LYS A CA 1
ATOM 704 C C . LYS A 1 85 ? 21.768 13.625 -35.593 1.00 65.75 85 LYS A C 1
ATOM 706 O O . LYS A 1 85 ? 21.704 13.727 -36.819 1.00 65.75 85 LYS A O 1
ATOM 711 N N . VAL A 1 86 ? 22.255 14.600 -34.827 1.00 56.94 86 VAL A N 1
ATOM 712 C CA . VAL A 1 86 ? 22.585 15.946 -35.320 1.00 56.94 86 VAL A CA 1
ATOM 713 C C . VAL A 1 86 ? 23.988 15.957 -35.939 1.00 56.94 86 VAL A C 1
ATOM 715 O O . VAL A 1 86 ? 24.946 15.579 -35.282 1.00 56.94 86 VAL A O 1
ATOM 718 N N . ASN A 1 87 ? 24.090 16.384 -37.203 1.00 54.53 87 ASN A N 1
ATOM 719 C CA . ASN A 1 87 ? 25.328 16.707 -37.939 1.00 54.53 87 ASN A CA 1
ATOM 720 C C . ASN A 1 87 ? 26.455 15.665 -37.996 1.00 54.53 87 ASN A C 1
ATOM 722 O O . ASN A 1 87 ? 27.602 16.012 -38.257 1.00 54.53 87 ASN A O 1
ATOM 726 N N . PHE A 1 88 ? 26.146 14.379 -37.856 1.00 63.75 88 PHE A N 1
ATOM 727 C CA . PHE A 1 88 ? 27.151 13.354 -38.115 1.00 63.75 88 PHE A CA 1
ATOM 728 C C . PHE A 1 88 ? 27.313 13.046 -39.609 1.00 63.75 88 PHE A C 1
ATOM 730 O O . PHE A 1 88 ? 26.340 13.043 -40.377 1.00 63.75 88 PHE A O 1
ATOM 737 N N . ASN A 1 89 ? 28.562 12.738 -39.967 1.00 77.50 89 ASN A N 1
ATOM 738 C CA . ASN A 1 89 ? 29.010 12.140 -41.224 1.00 77.50 89 ASN A CA 1
ATOM 739 C C . ASN A 1 89 ? 28.010 11.071 -41.733 1.00 77.50 89 ASN A C 1
ATOM 741 O O . ASN A 1 89 ? 27.440 10.306 -40.948 1.00 77.50 89 ASN A O 1
ATOM 745 N N . THR A 1 90 ? 27.792 10.998 -43.051 1.00 83.25 90 THR A N 1
ATOM 746 C CA . THR A 1 90 ? 26.923 9.999 -43.703 1.00 83.25 90 THR A CA 1
ATOM 747 C C . THR A 1 90 ? 27.269 8.565 -43.289 1.00 83.25 90 THR A C 1
ATOM 749 O O . THR A 1 90 ? 26.353 7.769 -43.073 1.00 83.25 90 THR A O 1
ATOM 752 N N . LYS A 1 91 ? 28.557 8.269 -43.058 1.00 82.38 91 LYS A N 1
ATOM 753 C CA . LYS A 1 91 ? 29.037 6.972 -42.546 1.00 82.38 91 LYS A CA 1
ATOM 754 C C . LYS A 1 91 ? 28.468 6.630 -41.164 1.00 82.38 91 LYS A C 1
ATOM 756 O O . LYS A 1 91 ? 27.929 5.546 -40.962 1.00 82.38 91 LYS A O 1
ATOM 761 N N . TRP A 1 92 ? 28.501 7.573 -40.223 1.00 84.69 92 TRP A N 1
ATOM 762 C CA . TRP A 1 92 ? 27.939 7.374 -38.881 1.00 84.69 92 TRP A CA 1
ATOM 763 C C . TRP A 1 92 ? 26.423 7.159 -38.930 1.00 84.69 92 TRP A C 1
ATOM 765 O O . TRP A 1 92 ? 25.891 6.276 -38.260 1.00 84.69 92 TRP A O 1
ATOM 775 N N . LYS A 1 93 ? 25.715 7.908 -39.789 1.00 85.69 93 LYS A N 1
ATOM 776 C CA . LYS A 1 93 ? 24.273 7.705 -40.014 1.00 85.69 93 LYS A CA 1
ATOM 777 C C . LYS A 1 93 ? 23.968 6.304 -40.554 1.00 85.69 93 LYS A C 1
ATOM 779 O O . LYS A 1 93 ? 22.936 5.740 -40.194 1.00 85.69 93 LYS A O 1
ATOM 784 N N . GLN A 1 94 ? 24.835 5.745 -41.398 1.00 85.94 94 GLN A N 1
ATOM 785 C CA . GLN A 1 94 ? 24.700 4.378 -41.900 1.00 85.94 94 GLN A CA 1
ATOM 786 C C . GLN A 1 94 ? 24.929 3.344 -40.790 1.00 85.94 94 GLN A C 1
ATOM 788 O O . GLN A 1 94 ? 24.076 2.479 -40.602 1.00 85.94 94 GLN A O 1
ATOM 793 N N . CYS A 1 95 ? 25.991 3.486 -39.994 1.00 87.38 95 CYS A N 1
ATOM 794 C CA . CYS A 1 95 ? 26.247 2.617 -38.839 1.00 87.38 95 CYS A CA 1
ATOM 795 C C . CYS A 1 95 ? 25.102 2.655 -37.812 1.00 87.38 95 CYS A C 1
ATOM 797 O O . CYS A 1 95 ? 24.616 1.609 -37.388 1.00 87.38 95 CYS A O 1
ATOM 799 N N . LEU A 1 96 ? 24.579 3.844 -37.490 1.00 87.81 96 LEU A N 1
ATOM 800 C CA . LEU A 1 96 ? 23.401 3.998 -36.627 1.00 87.81 96 LEU A CA 1
ATOM 801 C C . LEU A 1 96 ? 22.154 3.298 -37.180 1.00 87.81 96 LEU A C 1
ATOM 803 O O . LEU A 1 96 ? 21.354 2.772 -36.409 1.00 87.81 96 LEU A O 1
ATOM 807 N N . ARG A 1 97 ? 21.947 3.311 -38.505 1.00 86.75 97 ARG A N 1
ATOM 808 C CA . ARG A 1 97 ? 20.819 2.606 -39.139 1.00 86.75 97 ARG A CA 1
ATOM 809 C C . ARG A 1 97 ? 20.977 1.093 -39.037 1.00 86.75 97 ARG A C 1
ATOM 811 O O . ARG A 1 97 ? 19.989 0.431 -38.729 1.00 86.75 97 ARG A O 1
ATOM 818 N N . LEU A 1 98 ? 22.187 0.579 -39.267 1.00 87.94 98 LEU A N 1
ATOM 819 C CA . LEU A 1 98 ? 22.496 -0.850 -39.175 1.00 87.94 98 LEU A CA 1
ATOM 820 C C . LEU A 1 98 ? 22.258 -1.382 -37.757 1.00 87.94 98 LEU A C 1
ATOM 822 O O . LEU A 1 98 ? 21.600 -2.406 -37.610 1.00 87.94 98 LEU A O 1
ATOM 826 N N . HIS A 1 99 ? 22.678 -0.632 -36.733 1.00 88.25 99 HIS A N 1
ATOM 827 C CA . HIS A 1 99 ? 22.578 -1.055 -35.331 1.00 88.25 99 HIS A CA 1
ATOM 828 C C . HIS A 1 99 ? 21.351 -0.508 -34.576 1.00 88.25 99 HIS A C 1
ATOM 830 O O . HIS A 1 99 ? 21.278 -0.489 -33.344 1.00 88.25 99 HIS A O 1
ATOM 836 N N . ASN A 1 100 ? 20.339 -0.025 -35.303 1.00 88.06 100 ASN A N 1
ATOM 837 C CA . ASN A 1 100 ? 19.129 0.529 -34.693 1.00 88.06 100 ASN A CA 1
ATOM 838 C C . ASN A 1 100 ? 18.319 -0.537 -33.932 1.00 88.06 100 ASN A C 1
ATOM 840 O O . ASN A 1 100 ? 17.537 -0.202 -33.040 1.00 88.06 100 ASN A O 1
ATOM 844 N N . LYS A 1 101 ? 18.468 -1.818 -34.292 1.00 90.75 101 LYS A N 1
ATOM 845 C CA . LYS A 1 101 ? 17.785 -2.925 -33.615 1.00 90.75 101 LYS A CA 1
ATOM 846 C C . LYS A 1 101 ? 18.329 -3.100 -32.197 1.00 90.75 101 LYS A C 1
ATOM 848 O O . LYS A 1 101 ? 17.538 -3.195 -31.266 1.00 90.75 101 LYS A O 1
ATOM 853 N N . GLU A 1 102 ? 19.640 -3.051 -32.023 1.00 88.38 102 GLU A N 1
ATOM 854 C CA . GLU A 1 102 ? 20.349 -3.180 -30.751 1.00 88.38 102 GLU A CA 1
ATOM 855 C C . GLU A 1 102 ? 20.008 -2.008 -29.820 1.00 88.38 102 GLU A C 1
ATOM 857 O O . GLU A 1 102 ? 19.648 -2.215 -28.661 1.00 88.38 102 GLU A O 1
ATOM 862 N N . ILE A 1 103 ? 19.968 -0.781 -30.361 1.00 86.69 103 ILE A N 1
ATOM 863 C CA . ILE A 1 103 ? 19.501 0.412 -29.631 1.00 86.69 103 ILE A CA 1
ATOM 864 C C . ILE A 1 103 ? 18.056 0.228 -29.137 1.00 86.69 103 ILE A C 1
ATOM 866 O O . ILE A 1 103 ? 17.715 0.617 -28.016 1.00 86.69 103 ILE A O 1
ATOM 870 N N . LYS A 1 104 ? 17.174 -0.338 -29.972 1.00 89.56 104 LYS A N 1
ATOM 871 C CA . LYS A 1 104 ? 15.777 -0.605 -29.593 1.00 89.56 104 LYS A CA 1
ATOM 872 C C . LYS A 1 104 ? 15.668 -1.706 -28.539 1.00 89.56 104 LYS A C 1
ATOM 874 O O . LYS A 1 104 ? 14.884 -1.536 -27.613 1.00 89.56 104 LYS A O 1
ATOM 879 N N . ILE A 1 105 ? 16.439 -2.786 -28.659 1.00 91.19 105 ILE A N 1
ATOM 880 C CA . ILE A 1 105 ? 16.440 -3.902 -27.702 1.00 91.19 105 ILE A CA 1
ATOM 881 C C . ILE A 1 105 ? 16.863 -3.417 -26.314 1.00 91.19 105 ILE A C 1
ATOM 883 O O . ILE A 1 105 ? 16.159 -3.687 -25.347 1.00 91.19 105 ILE A O 1
ATOM 887 N N . SER A 1 106 ? 17.937 -2.625 -26.221 1.00 88.44 106 SER A N 1
ATOM 888 C CA . SER A 1 106 ? 18.389 -2.055 -24.943 1.00 88.44 106 SER A CA 1
ATOM 889 C C . SER A 1 106 ? 17.305 -1.192 -24.276 1.00 88.44 106 SER A C 1
ATOM 891 O O . SER A 1 106 ? 17.080 -1.277 -23.067 1.00 88.44 106 SER A O 1
ATOM 893 N N . LYS A 1 107 ? 16.561 -0.405 -25.069 1.00 90.94 107 LYS A N 1
ATOM 894 C CA . LYS A 1 107 ? 15.413 0.375 -24.578 1.00 90.94 107 LYS A CA 1
ATOM 895 C C . LYS A 1 107 ? 14.268 -0.523 -24.094 1.00 90.94 107 LYS A C 1
ATOM 897 O O . LYS A 1 107 ? 13.704 -0.252 -23.041 1.00 90.94 107 LYS A O 1
ATOM 902 N N . ILE A 1 108 ? 13.906 -1.553 -24.861 1.00 93.25 108 ILE A N 1
ATOM 903 C CA . ILE A 1 108 ? 12.829 -2.492 -24.500 1.00 93.25 108 ILE A CA 1
ATOM 904 C C . ILE A 1 108 ? 13.168 -3.195 -23.184 1.00 93.25 108 ILE A C 1
ATOM 906 O O . ILE A 1 108 ? 12.365 -3.152 -22.259 1.00 93.25 108 ILE A O 1
ATOM 910 N N . SER A 1 109 ? 14.391 -3.718 -23.063 1.00 92.50 109 SER A N 1
ATOM 911 C CA . SER A 1 109 ? 14.845 -4.402 -21.851 1.00 92.50 109 SER A CA 1
ATOM 912 C C . SER A 1 109 ? 14.751 -3.526 -20.601 1.00 92.50 109 SER A C 1
ATOM 914 O O . SER A 1 109 ? 14.431 -4.044 -19.534 1.00 92.50 109 SER A O 1
ATOM 916 N N . TYR A 1 110 ? 15.014 -2.219 -20.711 1.00 94.38 110 TYR A N 1
ATOM 917 C CA . TYR A 1 110 ? 14.840 -1.297 -19.589 1.00 94.38 110 TYR A CA 1
ATOM 918 C C . TYR A 1 110 ? 13.371 -1.206 -19.152 1.00 94.38 110 TYR A C 1
ATOM 920 O O . TYR A 1 110 ? 13.082 -1.332 -17.967 1.00 94.38 110 TYR A O 1
ATOM 928 N N . TYR A 1 111 ? 12.433 -1.026 -20.089 1.00 96.19 111 TYR A N 1
ATOM 929 C CA . TYR A 1 111 ? 11.008 -0.931 -19.742 1.00 96.19 111 TYR A CA 1
ATOM 930 C C . TYR A 1 111 ? 10.421 -2.242 -19.228 1.00 96.19 111 TYR A C 1
ATOM 932 O O . TYR A 1 111 ? 9.499 -2.210 -18.413 1.00 96.19 111 TYR A O 1
ATOM 940 N N . ASP A 1 112 ? 10.930 -3.381 -19.690 1.00 96.19 112 ASP A N 1
ATOM 941 C CA . ASP A 1 112 ? 10.513 -4.680 -19.168 1.00 96.19 112 ASP A CA 1
ATOM 942 C C . ASP A 1 112 ? 10.921 -4.818 -17.694 1.00 96.19 112 ASP A C 1
ATOM 944 O O . ASP A 1 112 ? 10.080 -5.137 -16.853 1.00 96.19 112 ASP A O 1
ATOM 948 N N . ARG A 1 113 ? 12.158 -4.443 -17.346 1.00 94.75 113 ARG A N 1
ATOM 949 C CA . ARG A 1 113 ? 12.630 -4.430 -15.951 1.00 94.75 113 ARG A CA 1
ATOM 950 C C . ARG A 1 113 ? 11.923 -3.392 -15.092 1.00 94.75 113 ARG A C 1
ATOM 952 O O . ARG A 1 113 ? 11.513 -3.691 -13.978 1.00 94.75 113 ARG A O 1
ATOM 959 N N . GLU A 1 114 ? 11.709 -2.188 -15.617 1.00 96.06 114 GLU A N 1
ATOM 960 C CA . GLU A 1 114 ? 10.924 -1.152 -14.940 1.00 96.06 114 GLU A CA 1
ATOM 961 C C . GLU A 1 114 ? 9.522 -1.672 -14.589 1.00 96.06 114 GLU A C 1
ATOM 963 O O . GLU A 1 114 ? 9.048 -1.496 -13.464 1.00 96.06 114 GLU A O 1
ATOM 968 N N . ARG A 1 115 ? 8.868 -2.368 -15.527 1.00 96.00 115 ARG A N 1
ATOM 969 C CA . ARG A 1 115 ? 7.558 -2.986 -15.299 1.00 96.00 115 ARG A CA 1
ATOM 970 C C . ARG A 1 115 ? 7.613 -4.029 -14.185 1.00 96.00 115 ARG A C 1
ATOM 972 O O . ARG A 1 115 ? 6.690 -4.081 -13.373 1.00 96.00 115 ARG A O 1
ATOM 979 N N . GLU A 1 116 ? 8.658 -4.847 -14.133 1.00 95.25 116 GLU A N 1
ATOM 980 C CA . GLU A 1 116 ? 8.862 -5.824 -13.058 1.00 95.25 116 GLU A CA 1
ATOM 981 C C . GLU A 1 116 ? 9.066 -5.146 -11.697 1.00 95.25 116 GLU A C 1
ATOM 983 O O . GLU A 1 116 ? 8.382 -5.508 -10.734 1.00 95.25 116 GLU A O 1
ATOM 988 N N . CYS A 1 117 ? 9.912 -4.110 -11.627 1.00 95.06 117 CYS A N 1
ATOM 989 C CA . CYS A 1 117 ? 10.117 -3.309 -10.418 1.00 95.06 117 CYS A CA 1
ATOM 990 C C . CYS A 1 117 ? 8.789 -2.709 -9.916 1.00 95.06 117 CYS A C 1
ATOM 992 O O . CYS A 1 117 ? 8.441 -2.841 -8.741 1.00 95.06 117 CYS A O 1
ATOM 994 N N . LEU A 1 118 ? 7.997 -2.109 -10.813 1.00 93.50 118 LEU A N 1
ATOM 995 C CA . LEU A 1 118 ? 6.692 -1.527 -10.483 1.00 93.50 118 LEU A CA 1
ATOM 996 C C . LEU A 1 118 ? 5.678 -2.580 -10.032 1.00 93.50 118 LEU A C 1
ATOM 998 O O . LEU A 1 118 ? 4.922 -2.350 -9.086 1.00 93.50 118 LEU A O 1
ATOM 1002 N N . LYS A 1 119 ? 5.658 -3.750 -10.679 1.00 92.00 119 LYS A N 1
ATOM 1003 C CA . LYS A 1 119 ? 4.782 -4.857 -10.284 1.00 92.00 119 LYS A CA 1
ATOM 1004 C C . LYS A 1 119 ? 5.092 -5.311 -8.858 1.00 92.00 119 LYS A C 1
ATOM 1006 O O . LYS A 1 119 ? 4.155 -5.474 -8.082 1.00 92.00 119 LYS A O 1
ATOM 1011 N N . LYS A 1 120 ? 6.374 -5.453 -8.506 1.00 89.75 120 LYS A N 1
ATOM 1012 C CA . LYS A 1 120 ? 6.821 -5.813 -7.150 1.00 89.75 120 LYS A CA 1
ATOM 1013 C C . LYS A 1 120 ? 6.464 -4.732 -6.122 1.00 89.75 120 LYS A C 1
ATOM 1015 O O . LYS A 1 120 ? 5.943 -5.048 -5.054 1.00 89.75 120 LYS A O 1
ATOM 1020 N N . ALA A 1 121 ? 6.672 -3.459 -6.457 1.00 87.88 121 ALA A N 1
ATOM 1021 C CA . ALA A 1 121 ? 6.313 -2.342 -5.582 1.00 87.88 121 ALA A CA 1
ATOM 1022 C C . ALA A 1 121 ? 4.797 -2.271 -5.307 1.00 87.88 121 ALA A C 1
ATOM 1024 O O . ALA A 1 121 ? 4.385 -1.917 -4.200 1.00 87.88 121 ALA A O 1
ATOM 1025 N N . ASN A 1 122 ? 3.965 -2.657 -6.281 1.00 84.00 122 ASN A N 1
ATOM 1026 C CA . ASN A 1 122 ? 2.503 -2.622 -6.174 1.00 84.00 122 ASN A CA 1
ATOM 1027 C C . ASN A 1 122 ? 1.884 -3.899 -5.586 1.00 84.00 122 ASN A C 1
ATOM 1029 O O . ASN A 1 122 ? 0.826 -3.825 -4.961 1.00 84.00 122 ASN A O 1
ATOM 1033 N N . SER A 1 123 ? 2.508 -5.071 -5.750 1.00 79.75 123 SER A N 1
ATOM 1034 C CA . SER A 1 123 ? 1.929 -6.347 -5.304 1.00 79.75 123 SER A CA 1
ATOM 1035 C C . SER A 1 123 ? 1.762 -6.449 -3.789 1.00 79.75 123 SER A C 1
ATOM 1037 O O . SER A 1 123 ? 0.867 -7.154 -3.332 1.00 79.75 123 SER A O 1
ATOM 1039 N N . GLY A 1 124 ? 2.560 -5.719 -3.009 1.00 68.12 124 GLY A N 1
ATOM 1040 C CA . GLY A 1 124 ? 2.409 -5.718 -1.556 1.00 68.12 124 GLY A CA 1
ATOM 1041 C C . GLY A 1 124 ? 1.218 -4.901 -1.041 1.00 68.12 124 GLY A C 1
ATOM 1042 O O . GLY A 1 124 ? 0.835 -5.090 0.103 1.00 68.12 124 GLY A O 1
ATOM 1043 N N . ASP A 1 125 ? 0.583 -4.022 -1.829 1.00 68.31 125 ASP A N 1
ATOM 1044 C CA . ASP A 1 125 ? -0.388 -3.055 -1.276 1.00 68.31 125 ASP A CA 1
ATOM 1045 C C . ASP A 1 125 ? -1.656 -3.711 -0.689 1.00 68.31 125 ASP A C 1
ATOM 1047 O O . ASP A 1 125 ? -2.210 -3.256 0.315 1.00 68.31 125 ASP A O 1
ATOM 1051 N N . LYS A 1 126 ? -2.096 -4.835 -1.271 1.00 69.25 126 LYS A N 1
ATOM 1052 C CA . LYS A 1 126 ? -3.263 -5.592 -0.784 1.00 69.25 126 LYS A CA 1
ATOM 1053 C C . LYS A 1 126 ? -2.951 -6.385 0.488 1.00 69.25 126 LYS A C 1
ATOM 1055 O O . LYS A 1 126 ? -3.785 -6.460 1.388 1.00 69.25 126 LYS A O 1
ATOM 1060 N N . GLU A 1 127 ? -1.759 -6.963 0.563 1.00 69.69 127 GLU A N 1
ATOM 1061 C CA . GLU A 1 127 ? -1.304 -7.724 1.727 1.00 69.69 127 GLU A CA 1
ATOM 1062 C C . GLU A 1 127 ? -1.053 -6.787 2.918 1.00 69.69 127 GLU A C 1
ATOM 1064 O O . GLU A 1 127 ? -1.598 -7.008 3.997 1.00 69.69 127 GLU A O 1
ATOM 1069 N N . ARG A 1 128 ? -0.394 -5.646 2.671 1.00 71.38 128 ARG A N 1
ATOM 1070 C CA . ARG A 1 128 ? -0.096 -4.584 3.650 1.00 71.38 128 ARG A CA 1
ATOM 1071 C C . ARG A 1 128 ? -1.328 -4.090 4.414 1.00 71.38 128 ARG A C 1
ATOM 1073 O O . ARG A 1 128 ? -1.306 -3.943 5.631 1.00 71.38 128 ARG A O 1
ATOM 1080 N N . LYS A 1 129 ? -2.440 -3.856 3.711 1.00 82.62 129 LYS A N 1
ATOM 1081 C CA . LYS A 1 129 ? -3.689 -3.343 4.312 1.00 82.62 129 LYS A CA 1
ATOM 1082 C C . LYS A 1 129 ? -4.493 -4.417 5.056 1.00 82.62 129 LYS A C 1
ATOM 1084 O O . LYS A 1 129 ? -5.436 -4.089 5.780 1.00 82.62 129 LYS A O 1
ATOM 1089 N N . THR A 1 130 ? -4.151 -5.695 4.887 1.00 86.06 130 THR A N 1
ATOM 1090 C CA . THR A 1 130 ? -4.923 -6.807 5.457 1.00 86.06 130 THR A CA 1
ATOM 1091 C C . THR A 1 130 ? -4.792 -6.860 6.977 1.00 86.06 130 THR A C 1
ATOM 1093 O O . THR A 1 130 ? -5.814 -6.995 7.649 1.00 86.06 130 THR A O 1
ATOM 1096 N N . THR A 1 131 ? -3.588 -6.674 7.523 1.00 85.69 131 THR A N 1
ATOM 1097 C CA . THR A 1 131 ? -3.339 -6.697 8.976 1.00 85.69 131 THR A CA 1
ATOM 1098 C C . THR A 1 131 ? -4.130 -5.609 9.703 1.00 85.69 131 THR A C 1
ATOM 1100 O O . THR A 1 131 ? -4.898 -5.911 10.615 1.00 85.69 131 THR A O 1
ATOM 1103 N N . VAL A 1 132 ? -4.056 -4.358 9.231 1.00 90.50 132 VAL A N 1
ATOM 1104 C CA . VAL A 1 132 ? -4.849 -3.243 9.784 1.00 90.50 132 VAL A CA 1
ATOM 1105 C C . VAL A 1 132 ? -6.350 -3.548 9.704 1.00 90.50 132 VAL A C 1
ATOM 1107 O O . VAL A 1 132 ? -7.078 -3.393 10.684 1.00 90.50 132 VAL A O 1
ATOM 1110 N N . SER A 1 133 ? -6.823 -4.066 8.563 1.00 90.69 133 SER A N 1
ATOM 1111 C CA . SER A 1 133 ? -8.234 -4.429 8.384 1.00 90.69 133 SER A CA 1
ATOM 1112 C C . SER A 1 133 ? -8.700 -5.531 9.342 1.00 90.69 133 SER A C 1
ATOM 1114 O O . SER A 1 133 ? -9.854 -5.516 9.776 1.00 90.69 133 SER A O 1
ATOM 1116 N N . GLN A 1 134 ? -7.838 -6.495 9.670 1.00 91.75 134 GLN A N 1
ATOM 1117 C CA . GLN A 1 134 ? -8.147 -7.551 10.634 1.00 91.75 134 GLN A CA 1
ATOM 1118 C C . GLN A 1 134 ? -8.303 -6.980 12.046 1.00 91.75 134 GLN A C 1
ATOM 1120 O O . GLN A 1 134 ? -9.335 -7.222 12.674 1.00 91.75 134 GLN A O 1
ATOM 1125 N N . VAL A 1 135 ? -7.355 -6.160 12.507 1.00 92.62 135 VAL A N 1
ATOM 1126 C CA . VAL A 1 135 ? -7.429 -5.540 13.841 1.00 92.62 135 VAL A CA 1
ATOM 1127 C C . VAL A 1 135 ? -8.652 -4.623 13.956 1.00 92.62 135 VAL A C 1
ATOM 1129 O O . VAL A 1 135 ? -9.399 -4.699 14.933 1.00 92.62 135 VAL A O 1
ATOM 1132 N N . GLU A 1 136 ? -8.955 -3.830 12.923 1.00 92.88 136 GLU A N 1
ATOM 1133 C CA . GLU A 1 136 ? -10.174 -3.014 12.890 1.00 92.88 136 GLU A CA 1
ATOM 1134 C C . GLU A 1 136 ? -11.462 -3.838 13.021 1.00 92.88 136 GLU A C 1
ATOM 1136 O O . GLU A 1 136 ? -12.432 -3.391 13.643 1.00 92.88 136 GLU A O 1
ATOM 1141 N N . LYS A 1 137 ? -11.523 -5.014 12.383 1.00 94.69 137 LYS A N 1
ATOM 1142 C CA . LYS A 1 137 ? -12.699 -5.892 12.462 1.00 94.69 137 LYS A CA 1
ATOM 1143 C C . LYS A 1 137 ? -12.898 -6.397 13.882 1.00 94.69 137 LYS A C 1
ATOM 1145 O O . LYS A 1 137 ? -14.038 -6.397 14.345 1.00 94.69 137 LYS A O 1
ATOM 1150 N N . GLU A 1 138 ? -11.822 -6.775 14.565 1.00 94.38 138 GLU A N 1
ATOM 1151 C CA . GLU A 1 138 ? -11.891 -7.195 15.963 1.00 94.38 138 GLU A CA 1
ATOM 1152 C C . GLU A 1 138 ? -12.344 -6.042 16.861 1.00 94.38 138 GLU A C 1
ATOM 1154 O O . GLU A 1 138 ? -13.352 -6.181 17.549 1.00 94.38 138 GLU A O 1
ATOM 1159 N N . ILE A 1 139 ? -11.746 -4.852 16.757 1.00 93.56 139 ILE A N 1
ATOM 1160 C CA . ILE A 1 139 ? -12.184 -3.680 17.538 1.00 93.56 139 ILE A CA 1
ATOM 1161 C C . ILE A 1 139 ? -13.675 -3.378 17.318 1.00 93.56 139 ILE A C 1
ATOM 1163 O O . ILE A 1 139 ? -14.414 -3.123 18.271 1.00 93.56 139 ILE A O 1
ATOM 1167 N N . LYS A 1 140 ? -14.167 -3.457 16.073 1.00 94.50 140 LYS A N 1
ATOM 1168 C CA . LYS A 1 140 ? -15.596 -3.265 15.761 1.00 94.50 140 LYS A CA 1
ATOM 1169 C C . LYS A 1 140 ? -16.489 -4.330 16.402 1.00 94.50 140 LYS A C 1
ATOM 1171 O O . LYS A 1 140 ? -17.596 -3.992 16.822 1.00 94.50 140 LYS A O 1
ATOM 1176 N N . LYS A 1 141 ? -16.052 -5.593 16.469 1.00 94.06 141 LYS A N 1
ATOM 1177 C CA . LYS A 1 141 ? -16.786 -6.659 17.176 1.00 94.06 141 LYS A CA 1
ATOM 1178 C C . LYS A 1 141 ? -16.862 -6.364 18.666 1.00 94.06 141 LYS A C 1
ATOM 1180 O O . LYS A 1 141 ? -17.956 -6.407 19.219 1.00 94.06 141 LYS A O 1
ATOM 1185 N N . TRP A 1 142 ? -15.741 -5.985 19.273 1.00 93.31 142 TRP A N 1
ATOM 1186 C CA . TRP A 1 142 ? -15.700 -5.624 20.683 1.00 93.31 142 TRP A CA 1
ATOM 1187 C C . TRP A 1 142 ? -16.642 -4.447 20.966 1.00 93.31 142 TRP A C 1
ATOM 1189 O O . TRP A 1 142 ? -17.577 -4.607 21.741 1.00 93.31 142 TRP A O 1
ATOM 1199 N N . ARG A 1 143 ? -16.572 -3.332 20.223 1.00 93.62 143 ARG A N 1
ATOM 1200 C CA . ARG A 1 143 ? -17.531 -2.211 20.391 1.00 93.62 143 ARG A CA 1
ATOM 1201 C C . ARG A 1 143 ? -19.003 -2.643 20.339 1.00 93.62 143 ARG A C 1
ATOM 1203 O O . ARG A 1 143 ? -19.822 -2.136 21.102 1.00 93.62 143 ARG A O 1
ATOM 1210 N N . LYS A 1 144 ? -19.356 -3.566 19.435 1.00 93.94 144 LYS A N 1
ATOM 1211 C CA . LYS A 1 144 ? -20.716 -4.125 19.362 1.00 93.94 144 LYS A CA 1
ATOM 1212 C C . LYS A 1 144 ? -21.053 -4.968 20.592 1.00 93.94 144 LYS A C 1
ATOM 1214 O O . LYS A 1 144 ? -22.170 -4.859 21.085 1.00 93.94 144 LYS A O 1
ATOM 1219 N N . SER A 1 145 ? -20.101 -5.762 21.080 1.00 92.00 145 SER A N 1
ATOM 1220 C CA . SER A 1 145 ? -20.231 -6.542 22.313 1.00 92.00 145 SER A CA 1
ATOM 1221 C C . SER A 1 145 ? -20.476 -5.642 23.523 1.00 92.00 145 SER A C 1
ATOM 1223 O O . SER A 1 145 ? -21.410 -5.894 24.272 1.00 92.00 145 SER A O 1
ATOM 1225 N N . TYR A 1 146 ? -19.727 -4.544 23.671 1.00 92.56 146 TYR A N 1
ATOM 1226 C CA . TYR A 1 146 ? -19.978 -3.563 24.733 1.00 92.56 146 TYR A CA 1
ATOM 1227 C C . TYR A 1 146 ? -21.394 -2.992 24.664 1.00 92.56 146 TYR A C 1
ATOM 1229 O O . TYR A 1 146 ? -22.117 -2.999 25.655 1.00 92.56 146 TYR A O 1
ATOM 1237 N N . LYS A 1 147 ? -21.823 -2.541 23.477 1.00 93.38 147 LYS A N 1
ATOM 1238 C CA . LYS A 1 147 ? -23.178 -2.005 23.288 1.00 93.38 147 LYS A CA 1
ATOM 1239 C C . LYS A 1 147 ? -24.250 -3.039 23.642 1.00 93.38 147 LYS A C 1
ATOM 1241 O O . LYS A 1 147 ? -25.264 -2.692 24.235 1.00 93.38 147 LYS A O 1
ATOM 1246 N N . TYR A 1 148 ? -24.027 -4.300 23.278 1.00 94.44 148 TYR A N 1
ATOM 1247 C CA . TYR A 1 148 ? -24.918 -5.396 23.642 1.00 94.44 148 TYR A CA 1
ATOM 1248 C C . TYR A 1 148 ? -24.989 -5.592 25.162 1.00 94.44 148 TYR A C 1
ATOM 1250 O O . TYR A 1 148 ? -26.089 -5.655 25.699 1.00 94.44 148 TYR A O 1
ATOM 1258 N N . LEU A 1 149 ? -23.844 -5.636 25.852 1.00 92.50 149 LEU A N 1
ATOM 1259 C CA . LEU A 1 149 ? -23.783 -5.787 27.309 1.00 92.50 149 LEU A CA 1
ATOM 1260 C C . LEU A 1 149 ? -24.457 -4.618 28.038 1.00 92.50 149 LEU A C 1
ATOM 1262 O O . LEU A 1 149 ? -25.226 -4.850 28.965 1.00 92.50 149 LEU A O 1
ATOM 1266 N N . SER A 1 150 ? -24.231 -3.385 27.577 1.00 93.56 150 SER A N 1
ATOM 1267 C CA . SER A 1 150 ? -24.900 -2.189 28.105 1.00 93.56 150 SER A CA 1
ATOM 1268 C C . SER A 1 150 ? -26.419 -2.326 28.007 1.00 93.56 150 SER A C 1
ATOM 1270 O O . SER A 1 150 ? -27.116 -2.239 29.014 1.00 93.56 150 SER A O 1
ATOM 1272 N N . ASN A 1 151 ? -26.927 -2.642 26.812 1.00 95.12 151 ASN A N 1
ATOM 1273 C CA . ASN A 1 151 ? -28.360 -2.823 26.588 1.00 95.12 151 ASN A CA 1
ATOM 1274 C C . ASN A 1 151 ? -28.936 -3.986 27.414 1.00 95.12 151 ASN A C 1
ATOM 1276 O O . ASN A 1 151 ? -30.060 -3.901 27.894 1.00 95.12 151 ASN A O 1
ATOM 1280 N N . LEU A 1 152 ? -28.191 -5.084 27.569 1.00 94.44 152 LEU A N 1
ATOM 1281 C CA . LEU A 1 152 ? -28.625 -6.238 28.357 1.00 94.44 152 LEU A CA 1
ATOM 1282 C C . LEU A 1 152 ? -28.780 -5.874 29.840 1.00 94.44 152 LEU A C 1
ATOM 1284 O O . LEU A 1 152 ? -29.775 -6.246 30.456 1.00 94.44 152 LEU A O 1
ATOM 1288 N N . CYS A 1 153 ? -27.823 -5.136 30.406 1.00 94.00 153 CYS A N 1
ATOM 1289 C CA . CYS A 1 153 ? -27.896 -4.686 31.794 1.00 94.00 153 CYS A CA 1
ATOM 1290 C C . CYS A 1 153 ? -29.024 -3.670 32.026 1.00 94.00 153 CYS A C 1
ATOM 1292 O O . CYS A 1 153 ? -29.686 -3.757 33.058 1.00 94.00 153 CYS A O 1
ATOM 1294 N N . GLU A 1 154 ? -29.291 -2.777 31.066 1.00 93.81 154 GLU A N 1
ATOM 1295 C CA . GLU A 1 154 ? -30.437 -1.854 31.105 1.00 93.81 154 GLU A CA 1
ATOM 1296 C C . GLU A 1 154 ? -31.782 -2.596 31.051 1.00 93.81 154 GLU A C 1
ATOM 1298 O O . GLU A 1 154 ? -32.682 -2.306 31.832 1.00 93.81 154 GLU A O 1
ATOM 1303 N N . VAL A 1 155 ? -31.922 -3.593 30.169 1.00 94.81 155 VAL A N 1
ATOM 1304 C CA . VAL A 1 155 ? -33.157 -4.391 30.043 1.00 94.81 155 VAL A CA 1
ATOM 1305 C C . VAL A 1 155 ? -33.420 -5.239 31.289 1.00 94.81 155 VAL A C 1
ATOM 1307 O O . VAL A 1 155 ? -34.573 -5.416 31.676 1.00 94.81 155 VAL A O 1
ATOM 1310 N N . ASN A 1 156 ? -32.367 -5.757 31.926 1.00 91.50 156 ASN A N 1
ATOM 1311 C CA . ASN A 1 156 ? -32.489 -6.566 33.140 1.00 91.50 156 ASN A CA 1
ATOM 1312 C C . ASN A 1 156 ? -32.749 -5.730 34.405 1.00 91.50 156 ASN A C 1
ATOM 1314 O O . ASN A 1 156 ? -33.198 -6.290 35.402 1.00 91.50 156 ASN A O 1
ATOM 1318 N N . ASN A 1 157 ? -32.480 -4.421 34.371 1.00 92.06 157 ASN A N 1
ATOM 1319 C CA . ASN A 1 157 ? -32.670 -3.495 35.491 1.00 92.06 157 ASN A CA 1
ATOM 1320 C C . ASN A 1 157 ? -33.446 -2.248 35.020 1.00 92.06 157 ASN A C 1
ATOM 1322 O O . A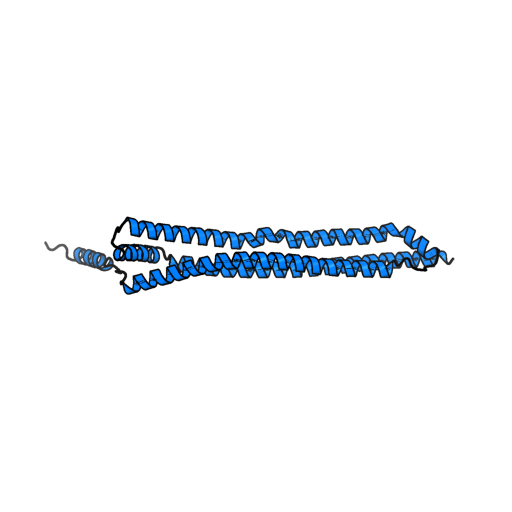SN A 1 157 ? -32.888 -1.146 34.986 1.00 92.06 157 ASN A O 1
ATOM 1326 N N . PRO A 1 158 ? -34.718 -2.403 34.602 1.00 90.25 158 PRO A N 1
ATOM 1327 C CA . PRO A 1 158 ? -35.512 -1.283 34.114 1.00 90.25 158 PRO A CA 1
ATOM 1328 C C . PRO A 1 158 ? -35.695 -0.240 35.224 1.00 90.25 158 PRO A C 1
ATOM 1330 O O . PRO A 1 158 ? -35.981 -0.590 36.366 1.00 90.25 158 PRO A O 1
ATOM 1333 N N . ASP A 1 159 ? -35.511 1.035 34.878 1.00 90.12 159 ASP A N 1
ATOM 1334 C CA . ASP A 1 159 ? -35.600 2.200 35.774 1.00 90.12 159 ASP A CA 1
ATOM 1335 C C . ASP A 1 159 ? -34.590 2.238 36.945 1.00 90.12 159 ASP A C 1
ATOM 1337 O O . ASP A 1 159 ? -34.590 3.191 37.725 1.00 90.12 159 ASP A O 1
ATOM 1341 N N . ASP A 1 160 ? -33.668 1.272 37.024 1.00 92.12 160 ASP A N 1
ATOM 1342 C CA . ASP A 1 160 ? -32.610 1.198 38.036 1.00 92.12 160 ASP A CA 1
ATOM 1343 C C . ASP A 1 160 ? -31.221 1.311 37.397 1.00 92.12 160 ASP A C 1
ATOM 1345 O O . ASP A 1 160 ? -30.517 0.339 37.102 1.00 92.12 160 ASP A O 1
ATOM 1349 N N . LYS A 1 161 ? -30.828 2.565 37.163 1.00 90.38 161 LYS A N 1
ATOM 1350 C CA . LYS A 1 161 ? -29.568 2.898 36.498 1.00 90.38 161 LYS A CA 1
ATOM 1351 C C . LYS A 1 161 ? -28.339 2.449 37.294 1.00 90.38 161 LYS A C 1
ATOM 1353 O O . LYS A 1 161 ? -27.342 2.069 36.686 1.00 90.38 161 LYS A O 1
ATOM 1358 N N . GLU A 1 162 ? -28.391 2.501 38.623 1.00 89.94 162 GLU A N 1
ATOM 1359 C CA . GLU A 1 162 ? -27.250 2.130 39.463 1.00 89.94 162 GLU A CA 1
ATOM 1360 C C . GLU A 1 162 ? -26.982 0.627 39.344 1.00 89.94 162 GLU A C 1
ATOM 1362 O O . GLU A 1 162 ? -25.869 0.229 38.998 1.00 89.94 162 GLU A O 1
ATOM 1367 N N . ASN A 1 163 ? -28.013 -0.211 39.482 1.00 90.19 163 ASN A N 1
ATOM 1368 C CA . ASN A 1 163 ? -27.852 -1.655 39.309 1.00 90.19 163 ASN A CA 1
ATOM 1369 C C . ASN A 1 163 ? -27.486 -2.051 37.868 1.00 90.19 163 ASN A C 1
ATOM 1371 O O . ASN A 1 163 ? -26.709 -2.991 37.669 1.00 90.19 163 ASN A O 1
ATOM 1375 N N . ALA A 1 164 ? -27.956 -1.313 36.855 1.00 90.75 164 ALA A N 1
ATOM 1376 C CA . ALA A 1 164 ? -27.514 -1.505 35.472 1.00 90.75 164 ALA A CA 1
ATOM 1377 C C . ALA A 1 164 ? -26.009 -1.208 35.286 1.00 90.75 164 ALA A C 1
ATOM 1379 O O . ALA A 1 164 ? -25.302 -1.981 34.633 1.00 90.75 164 ALA A O 1
ATOM 1380 N N . GLU A 1 165 ? -25.495 -0.126 35.882 1.00 92.06 165 GLU A N 1
ATOM 1381 C CA . GLU A 1 165 ? -24.069 0.233 35.844 1.00 92.06 165 GLU A CA 1
ATOM 1382 C C . GLU A 1 165 ? -23.199 -0.797 36.581 1.00 92.06 165 GLU A C 1
ATOM 1384 O O . GLU A 1 165 ? -22.156 -1.209 36.065 1.00 92.06 165 GLU A O 1
ATOM 1389 N N . PHE A 1 166 ? -23.653 -1.281 37.739 1.00 92.44 166 PHE A N 1
ATOM 1390 C CA . PHE A 1 166 ? -23.000 -2.366 38.475 1.00 92.44 166 PHE A CA 1
ATOM 1391 C C . PHE A 1 166 ? -22.947 -3.668 37.669 1.00 92.44 166 PHE A C 1
ATOM 1393 O O . PHE A 1 166 ? -21.884 -4.282 37.565 1.00 92.44 166 PHE A O 1
ATOM 1400 N N . CYS A 1 167 ? -24.065 -4.060 37.049 1.00 92.62 167 CYS A N 1
ATOM 1401 C CA . CYS A 1 167 ? -24.138 -5.208 36.144 1.00 92.62 167 CYS A CA 1
ATOM 1402 C C . CYS A 1 167 ? -23.094 -5.100 35.024 1.00 92.62 167 CYS A C 1
ATOM 1404 O O . CYS A 1 167 ? -22.339 -6.042 34.774 1.00 92.62 167 CYS A O 1
ATOM 1406 N N . LEU A 1 168 ? -23.007 -3.935 34.374 1.00 93.19 168 LEU A N 1
ATOM 1407 C CA . LEU A 1 168 ? -22.086 -3.718 33.264 1.00 93.19 168 LEU A CA 1
ATOM 1408 C C . LEU A 1 168 ? -20.620 -3.752 33.720 1.00 93.19 168 LEU A C 1
ATOM 1410 O O . LEU A 1 168 ? -19.790 -4.387 33.067 1.00 93.19 168 LEU A O 1
ATOM 1414 N N . ALA A 1 169 ? -20.296 -3.107 34.842 1.00 92.50 169 ALA A N 1
ATOM 1415 C CA . ALA A 1 169 ? -18.944 -3.109 35.394 1.00 92.50 169 ALA A CA 1
ATOM 1416 C C . ALA A 1 169 ? -18.493 -4.511 35.831 1.00 92.50 169 ALA A C 1
ATOM 1418 O O . ALA A 1 169 ? -17.331 -4.868 35.627 1.00 92.50 169 ALA A O 1
ATOM 1419 N N . ASP A 1 170 ? -19.407 -5.329 36.360 1.00 90.62 170 ASP A N 1
ATOM 1420 C CA . ASP A 1 170 ? -19.132 -6.726 36.697 1.00 90.62 170 ASP A CA 1
ATOM 1421 C C . ASP A 1 170 ? -18.811 -7.558 35.445 1.00 90.62 170 ASP A C 1
ATOM 1423 O O . ASP A 1 170 ? -17.825 -8.293 35.431 1.00 90.62 170 ASP A O 1
ATOM 1427 N N . TYR A 1 171 ? -19.561 -7.399 34.346 1.00 90.06 171 TYR A N 1
ATOM 1428 C CA . TYR A 1 171 ? -19.207 -8.030 33.064 1.00 90.06 171 TYR A CA 1
ATOM 1429 C C . TYR A 1 171 ? -17.838 -7.575 32.544 1.00 90.06 171 TYR A C 1
ATOM 1431 O O . TYR A 1 171 ? -17.011 -8.409 32.180 1.00 90.06 171 TYR A O 1
ATOM 1439 N N . ILE A 1 172 ? -17.561 -6.267 32.553 1.00 90.75 172 ILE A N 1
ATOM 1440 C CA . ILE A 1 172 ? -16.288 -5.710 32.065 1.00 90.75 172 ILE A CA 1
ATOM 1441 C C . ILE A 1 172 ? -15.100 -6.256 32.859 1.00 90.75 172 ILE A C 1
ATOM 1443 O O . ILE A 1 172 ? -14.083 -6.625 32.267 1.00 90.75 172 ILE A O 1
ATOM 1447 N N . LYS A 1 173 ? -15.225 -6.317 34.189 1.00 88.56 173 LYS A N 1
ATOM 1448 C CA . LYS A 1 173 ? -14.172 -6.815 35.077 1.00 88.56 173 LYS A CA 1
ATOM 1449 C C . LYS A 1 173 ? -13.979 -8.321 34.922 1.00 88.56 173 LYS A C 1
ATOM 1451 O O . LYS A 1 173 ? -12.847 -8.773 34.782 1.00 88.56 173 LYS A O 1
ATOM 1456 N N . ARG A 1 174 ? -15.070 -9.090 34.920 1.00 88.25 174 ARG A N 1
ATOM 1457 C CA . ARG A 1 174 ? -15.050 -10.555 34.796 1.00 88.25 174 ARG A CA 1
ATOM 1458 C C . ARG A 1 174 ? -14.397 -11.014 33.497 1.00 88.25 174 ARG A C 1
ATOM 1460 O O . ARG A 1 174 ? -13.589 -11.938 33.520 1.00 88.25 174 ARG A O 1
ATOM 1467 N N . ASP A 1 175 ? -14.704 -10.336 32.395 1.00 86.00 175 ASP A N 1
ATOM 1468 C CA . ASP A 1 175 ? -14.231 -10.721 31.065 1.00 86.00 175 ASP A CA 1
ATOM 1469 C C . ASP A 1 175 ? -12.905 -10.039 30.682 1.00 86.00 175 ASP A C 1
ATOM 1471 O O . ASP A 1 175 ? -12.445 -10.179 29.548 1.00 86.00 175 ASP A O 1
ATOM 1475 N N . ASN A 1 176 ? -12.274 -9.288 31.601 1.00 85.19 176 ASN A N 1
ATOM 1476 C CA . ASN A 1 176 ? -11.092 -8.456 31.330 1.00 85.19 176 ASN A CA 1
ATOM 1477 C C . ASN A 1 176 ? -11.260 -7.600 30.066 1.00 85.19 176 ASN A C 1
ATOM 1479 O O . ASN A 1 176 ? -10.344 -7.450 29.244 1.00 85.19 176 ASN A O 1
ATOM 1483 N N . TYR A 1 177 ? -12.467 -7.064 29.900 1.00 87.44 177 TYR A N 1
ATOM 1484 C CA . TYR A 1 177 ? -12.890 -6.406 28.679 1.00 87.44 177 TYR A CA 1
ATOM 1485 C C . TYR A 1 177 ? -12.010 -5.185 28.391 1.00 87.44 177 TYR A C 1
ATOM 1487 O O . TYR A 1 177 ? -11.545 -5.007 27.268 1.00 87.44 177 TYR A O 1
ATOM 1495 N N . ASP A 1 178 ? -11.725 -4.389 29.424 1.00 81.06 178 ASP A N 1
ATOM 1496 C CA . ASP A 1 178 ? -10.933 -3.163 29.315 1.00 81.06 178 ASP A CA 1
ATOM 1497 C C . ASP A 1 178 ? -9.490 -3.434 28.858 1.00 81.06 178 ASP A C 1
ATOM 1499 O O . ASP A 1 178 ? -9.047 -2.889 27.849 1.00 81.06 178 ASP A O 1
ATOM 1503 N N . SER A 1 179 ? -8.802 -4.380 29.508 1.00 86.69 179 SER A N 1
ATOM 1504 C CA . SER A 1 179 ? -7.435 -4.780 29.137 1.00 86.69 179 SER A CA 1
ATOM 1505 C C . SER A 1 179 ? -7.363 -5.354 27.719 1.00 86.69 179 SER A C 1
ATOM 1507 O O . SER A 1 179 ? -6.441 -5.057 26.956 1.00 86.69 179 SER A O 1
ATOM 1509 N N . THR A 1 180 ? -8.356 -6.159 27.331 1.00 89.69 180 THR A N 1
ATOM 1510 C CA . THR A 1 180 ? -8.411 -6.718 25.977 1.00 89.69 180 THR A CA 1
ATOM 1511 C C . THR A 1 180 ? -8.623 -5.620 24.937 1.00 89.69 180 THR A C 1
ATOM 1513 O O . THR A 1 180 ? -7.972 -5.619 23.891 1.00 89.69 180 THR A O 1
ATOM 1516 N N . PHE A 1 181 ? -9.500 -4.659 25.225 1.00 88.56 181 PHE A N 1
ATOM 1517 C CA . PHE A 1 181 ? -9.785 -3.549 24.327 1.00 88.56 181 PHE A CA 1
ATOM 1518 C C . PHE A 1 181 ? -8.589 -2.602 24.181 1.00 88.56 181 PHE A C 1
ATOM 1520 O O . PHE A 1 181 ? -8.237 -2.230 23.061 1.00 88.56 181 PHE A O 1
ATOM 1527 N N . GLU A 1 182 ? -7.923 -2.267 25.285 1.00 89.44 182 GLU A N 1
ATOM 1528 C CA . GLU A 1 182 ? -6.683 -1.489 25.292 1.00 89.44 182 GLU A CA 1
ATOM 1529 C C . GLU A 1 182 ? -5.601 -2.168 24.442 1.00 89.44 182 GLU A C 1
ATOM 1531 O O . GLU A 1 182 ? -5.009 -1.545 23.558 1.00 89.44 182 GLU A O 1
ATOM 1536 N N . ARG A 1 183 ? -5.411 -3.482 24.612 1.00 92.44 183 ARG A N 1
ATOM 1537 C CA . ARG A 1 183 ? -4.463 -4.254 23.800 1.00 92.44 183 ARG A CA 1
ATOM 1538 C C . ARG A 1 183 ? -4.794 -4.206 22.310 1.00 92.44 183 ARG A C 1
ATOM 1540 O O . ARG A 1 183 ? -3.885 -4.116 21.489 1.00 92.44 183 ARG A O 1
ATOM 1547 N N . LEU A 1 184 ? -6.074 -4.255 21.942 1.00 92.38 184 LEU A N 1
ATOM 1548 C CA . LEU A 1 184 ? -6.488 -4.117 20.544 1.00 92.38 184 LEU A CA 1
ATOM 1549 C C . LEU A 1 184 ? -6.179 -2.722 19.986 1.00 92.38 184 LEU A C 1
ATOM 1551 O O . LEU A 1 184 ? -5.776 -2.619 18.828 1.00 92.38 184 LEU A O 1
ATOM 1555 N N . ILE A 1 185 ? -6.333 -1.662 20.787 1.00 91.75 185 ILE A N 1
ATOM 1556 C CA . ILE A 1 185 ? -5.935 -0.303 20.392 1.00 91.75 185 ILE A CA 1
ATOM 1557 C C . ILE A 1 185 ? -4.425 -0.244 20.135 1.00 91.75 185 ILE A C 1
ATOM 1559 O O . ILE A 1 185 ? -4.016 0.255 19.088 1.00 91.75 185 ILE A O 1
ATOM 1563 N N . ILE A 1 186 ? -3.607 -0.802 21.032 1.00 93.38 186 ILE A N 1
ATOM 1564 C CA . ILE A 1 186 ? -2.144 -0.850 20.871 1.00 93.38 186 ILE A CA 1
ATOM 1565 C C . ILE A 1 186 ? -1.763 -1.607 19.593 1.00 93.38 186 ILE A C 1
ATOM 1567 O O . ILE A 1 186 ? -1.054 -1.063 18.749 1.00 93.38 186 ILE A O 1
ATOM 1571 N N . LEU A 1 187 ? -2.318 -2.807 19.386 1.00 93.62 187 LEU A N 1
ATOM 1572 C CA . LEU A 1 187 ? -2.080 -3.607 18.177 1.00 93.62 187 LEU A CA 1
ATOM 1573 C C . LEU A 1 187 ? -2.459 -2.861 16.893 1.00 93.62 187 LEU A C 1
ATOM 1575 O O . LEU A 1 187 ? -1.845 -3.054 15.846 1.00 93.62 187 LEU A O 1
ATOM 1579 N N . LYS A 1 188 ? -3.484 -2.006 16.951 1.00 92.62 188 LYS A N 1
ATOM 1580 C CA . LYS A 1 188 ? -3.880 -1.184 15.808 1.00 92.62 188 LYS A CA 1
ATOM 1581 C C . LYS A 1 188 ? -2.834 -0.116 15.503 1.00 92.62 188 LYS A C 1
ATOM 1583 O O . LYS A 1 188 ? -2.500 0.070 14.336 1.00 92.62 188 LYS A O 1
ATOM 1588 N N . LEU A 1 189 ? -2.328 0.570 16.527 1.00 92.62 189 LEU A N 1
ATOM 1589 C CA . LEU A 1 189 ? -1.275 1.577 16.373 1.00 92.62 189 LEU A CA 1
ATOM 1590 C C . LEU A 1 189 ? 0.004 0.955 15.798 1.00 92.62 189 LEU A C 1
ATOM 1592 O O . LEU A 1 189 ? 0.582 1.509 14.864 1.00 92.62 189 LEU A O 1
ATOM 1596 N N . GLU A 1 190 ? 0.394 -0.221 16.291 1.00 93.38 190 GLU A N 1
ATOM 1597 C CA . GLU A 1 190 ? 1.519 -0.998 15.757 1.00 93.38 190 GLU A CA 1
ATOM 1598 C C . GLU A 1 190 ? 1.294 -1.365 14.285 1.00 93.38 190 GLU A C 1
ATOM 1600 O O . GLU A 1 190 ? 2.117 -1.036 13.435 1.00 93.38 190 GLU A O 1
ATOM 1605 N N . ALA A 1 191 ? 0.132 -1.934 13.944 1.00 91.94 191 ALA A N 1
ATOM 1606 C CA . ALA A 1 191 ? -0.188 -2.304 12.565 1.00 91.94 191 ALA A CA 1
ATOM 1607 C C . ALA A 1 191 ? -0.210 -1.099 11.603 1.00 91.94 191 ALA A C 1
ATOM 1609 O O . ALA A 1 191 ? 0.165 -1.225 10.436 1.00 91.94 191 ALA A O 1
ATOM 1610 N N . MET A 1 192 ? -0.649 0.072 12.073 1.00 93.50 192 MET A N 1
ATOM 1611 C CA . MET A 1 192 ? -0.612 1.322 11.306 1.00 93.50 192 MET A CA 1
ATOM 1612 C C . MET A 1 192 ? 0.822 1.823 11.089 1.00 93.50 192 MET A C 1
ATOM 1614 O O . MET A 1 192 ? 1.149 2.276 9.990 1.00 93.50 192 MET A O 1
ATOM 1618 N N . SER A 1 193 ? 1.676 1.720 12.111 1.00 93.19 193 SER A N 1
ATOM 1619 C CA . SER A 1 193 ? 3.103 2.046 12.016 1.00 93.19 193 SER A CA 1
ATOM 1620 C C . SER A 1 193 ? 3.811 1.135 11.008 1.00 93.19 193 SER A C 1
ATOM 1622 O O . SER A 1 193 ? 4.464 1.615 10.078 1.00 93.19 193 SER A O 1
ATOM 1624 N N . ASP A 1 194 ? 3.591 -0.177 11.121 1.00 91.75 194 ASP A N 1
ATOM 1625 C CA . ASP A 1 194 ? 4.159 -1.187 10.227 1.00 91.75 194 ASP A CA 1
ATOM 1626 C C . ASP A 1 194 ? 3.732 -0.963 8.775 1.00 91.75 194 ASP A C 1
ATOM 1628 O O . ASP A 1 194 ? 4.548 -1.073 7.857 1.00 91.75 194 ASP A O 1
ATOM 1632 N N . LEU A 1 195 ? 2.465 -0.600 8.550 1.00 92.06 195 LEU A N 1
ATOM 1633 C CA . LEU A 1 195 ? 1.957 -0.258 7.223 1.00 92.06 195 LEU A CA 1
ATOM 1634 C C . LEU A 1 195 ? 2.765 0.890 6.601 1.00 92.06 195 LEU A C 1
ATOM 1636 O O . LEU A 1 195 ? 3.217 0.774 5.458 1.00 92.06 195 LEU A O 1
ATOM 1640 N N . LEU A 1 196 ? 2.979 1.978 7.344 1.00 92.62 196 LEU A N 1
ATOM 1641 C CA . LEU A 1 196 ? 3.753 3.124 6.867 1.00 92.62 196 LEU A CA 1
ATOM 1642 C C . LEU A 1 196 ? 5.214 2.743 6.587 1.00 92.62 196 LEU A C 1
ATOM 1644 O O . LEU A 1 196 ? 5.769 3.119 5.549 1.00 92.62 196 LEU A O 1
ATOM 1648 N N . GLN A 1 197 ? 5.836 1.965 7.473 1.00 92.62 197 GLN A N 1
ATOM 1649 C CA . GLN A 1 197 ? 7.201 1.478 7.278 1.00 92.62 197 GLN A CA 1
ATOM 1650 C C . GLN A 1 197 ? 7.317 0.618 6.014 1.00 92.62 197 GLN A C 1
ATOM 1652 O O . GLN A 1 197 ? 8.210 0.845 5.195 1.00 92.62 197 GLN A O 1
ATOM 1657 N N . GLN A 1 198 ? 6.390 -0.319 5.808 1.00 90.62 198 GLN A N 1
ATOM 1658 C CA . GLN A 1 198 ? 6.362 -1.173 4.621 1.00 90.62 198 GLN A CA 1
ATOM 1659 C C . GLN A 1 198 ? 6.179 -0.354 3.339 1.00 90.62 198 GLN A C 1
ATOM 1661 O O . GLN A 1 198 ? 6.817 -0.652 2.329 1.00 90.62 198 GLN A O 1
ATOM 1666 N N . MET A 1 199 ? 5.360 0.703 3.360 1.00 91.50 199 MET A N 1
ATOM 1667 C CA . MET A 1 199 ? 5.216 1.614 2.217 1.00 91.50 199 MET A CA 1
ATOM 1668 C C . MET A 1 199 ? 6.536 2.315 1.878 1.00 91.50 199 MET A C 1
ATOM 1670 O O . MET A 1 199 ? 6.922 2.350 0.710 1.00 91.50 199 MET A O 1
ATOM 1674 N N . ASN A 1 200 ? 7.263 2.812 2.880 1.00 92.50 200 ASN A N 1
ATOM 1675 C CA . ASN A 1 200 ? 8.560 3.460 2.668 1.00 92.50 200 ASN A CA 1
ATOM 1676 C C . ASN A 1 200 ? 9.629 2.481 2.169 1.00 92.50 200 ASN A C 1
ATOM 1678 O O . ASN A 1 200 ? 10.343 2.791 1.216 1.00 92.50 200 ASN A O 1
ATOM 1682 N N . MET A 1 201 ? 9.696 1.278 2.744 1.00 92.38 201 MET A N 1
ATOM 1683 C CA . MET A 1 201 ? 10.588 0.219 2.263 1.00 92.38 201 MET A CA 1
ATOM 1684 C C . MET A 1 201 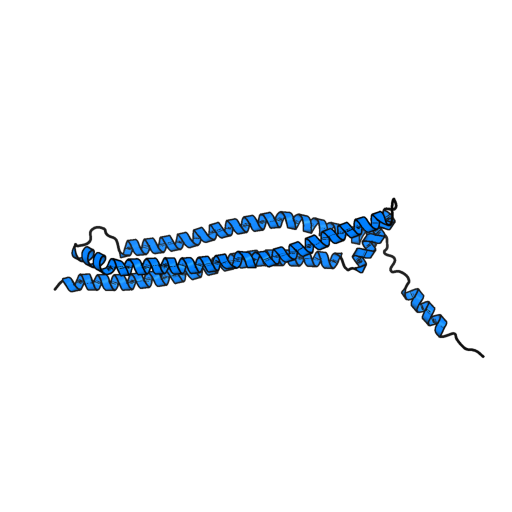? 10.325 -0.117 0.794 1.00 92.38 201 MET A C 1
ATOM 1686 O O . MET A 1 201 ? 11.258 -0.237 0.013 1.00 92.38 201 MET A O 1
ATOM 1690 N N . CYS A 1 202 ? 9.058 -0.190 0.382 1.00 91.69 202 CYS A N 1
ATOM 1691 C CA . CYS A 1 202 ? 8.715 -0.484 -1.009 1.00 91.69 202 CYS A CA 1
ATOM 1692 C C . CYS A 1 202 ? 9.147 0.617 -1.986 1.00 91.69 202 CYS A C 1
ATOM 1694 O O . CYS A 1 202 ? 9.440 0.316 -3.143 1.00 91.69 202 CYS A O 1
ATOM 1696 N N . LEU A 1 203 ? 9.181 1.881 -1.550 1.00 93.88 203 LEU A N 1
ATOM 1697 C CA . LEU A 1 203 ? 9.726 2.975 -2.356 1.00 93.88 203 LEU A CA 1
ATOM 1698 C C . LEU A 1 203 ? 11.249 2.877 -2.469 1.00 93.88 203 LEU A C 1
ATOM 1700 O O . LEU A 1 203 ? 11.773 3.045 -3.567 1.00 93.88 203 LEU A O 1
ATOM 1704 N N . SER A 1 204 ? 11.933 2.546 -1.371 1.00 95.25 204 SER A N 1
ATOM 1705 C CA . SER A 1 204 ? 13.380 2.297 -1.373 1.00 95.25 204 SER A CA 1
ATOM 1706 C C . SER A 1 204 ? 13.741 1.144 -2.314 1.00 95.25 204 SER A C 1
ATOM 1708 O O . SER A 1 204 ? 14.582 1.299 -3.194 1.00 95.25 204 SER A O 1
ATOM 1710 N N . ASP A 1 205 ? 13.038 0.015 -2.202 1.00 94.69 205 ASP A N 1
ATOM 1711 C CA . ASP A 1 205 ? 13.243 -1.154 -3.060 1.00 94.69 205 ASP A CA 1
ATOM 1712 C C . ASP A 1 205 ? 12.991 -0.834 -4.541 1.00 94.69 205 ASP A C 1
ATOM 1714 O O . ASP A 1 205 ? 13.691 -1.338 -5.422 1.00 94.69 205 ASP A O 1
ATOM 1718 N N . LEU A 1 206 ? 11.977 -0.009 -4.834 1.00 95.88 206 LEU A N 1
ATOM 1719 C CA . LEU A 1 206 ? 11.693 0.452 -6.191 1.00 95.88 206 LEU A CA 1
ATOM 1720 C C . LEU A 1 206 ? 12.852 1.287 -6.740 1.00 95.88 206 LEU A C 1
ATOM 1722 O O . LEU A 1 206 ? 13.280 1.064 -7.872 1.00 95.88 206 LEU A O 1
ATOM 1726 N N . GLU A 1 207 ? 13.340 2.243 -5.956 1.00 97.25 207 GLU A N 1
ATOM 1727 C CA . GLU A 1 207 ? 14.453 3.107 -6.336 1.00 97.25 207 GLU A CA 1
ATOM 1728 C C . GLU A 1 207 ? 15.730 2.300 -6.590 1.00 97.25 207 GLU A C 1
ATOM 1730 O O . GLU A 1 207 ? 16.353 2.450 -7.644 1.00 97.25 207 GLU A O 1
ATOM 1735 N N . ASP A 1 208 ? 16.066 1.366 -5.701 1.00 97.38 208 ASP A N 1
ATOM 1736 C CA . ASP A 1 208 ? 17.211 0.474 -5.875 1.00 97.38 208 ASP A CA 1
ATOM 1737 C C . ASP A 1 208 ? 17.068 -0.408 -7.129 1.00 97.38 208 ASP A C 1
ATOM 1739 O O . ASP A 1 208 ? 18.015 -0.546 -7.909 1.00 97.38 208 ASP A O 1
ATOM 1743 N N . CYS A 1 209 ? 15.875 -0.959 -7.377 1.00 97.12 209 CYS A N 1
ATOM 1744 C CA . CYS A 1 209 ? 15.583 -1.773 -8.562 1.00 97.12 209 CYS A CA 1
ATOM 1745 C C . CYS A 1 209 ? 15.742 -0.975 -9.868 1.00 97.12 209 CYS A C 1
ATOM 1747 O O . CYS A 1 209 ? 16.338 -1.457 -10.840 1.00 97.12 209 CYS A O 1
ATOM 1749 N N . LEU A 1 210 ? 15.252 0.268 -9.896 1.00 97.75 210 LEU A N 1
ATOM 1750 C CA . LEU A 1 210 ? 15.377 1.153 -11.054 1.00 97.75 210 LEU A CA 1
ATOM 1751 C C . LEU A 1 210 ? 16.813 1.638 -11.262 1.00 97.75 210 LEU A C 1
ATOM 1753 O O . LEU A 1 210 ? 17.250 1.732 -12.409 1.00 97.75 210 LEU A O 1
ATOM 1757 N N . ARG A 1 211 ? 17.573 1.864 -10.186 1.00 97.62 211 ARG A N 1
ATOM 1758 C CA . ARG A 1 211 ? 19.005 2.182 -10.255 1.00 97.62 211 ARG A CA 1
ATOM 1759 C C . ARG A 1 211 ? 19.799 1.058 -10.910 1.00 97.62 211 ARG A C 1
ATOM 1761 O O . ARG A 1 211 ? 20.592 1.321 -11.814 1.00 97.62 211 ARG A O 1
ATOM 1768 N N . VAL A 1 212 ? 19.566 -0.190 -10.499 1.00 97.06 212 VAL A N 1
ATOM 1769 C CA . VAL A 1 212 ? 20.197 -1.366 -11.124 1.00 97.06 212 VAL A CA 1
ATOM 1770 C C . VAL A 1 212 ? 19.782 -1.477 -12.592 1.00 97.06 212 VAL A C 1
ATOM 1772 O O . VAL A 1 212 ? 20.638 -1.596 -13.466 1.00 97.06 212 VAL A O 1
ATOM 1775 N N . SER A 1 213 ? 18.486 -1.330 -12.884 1.00 96.06 213 SER A N 1
ATOM 1776 C CA . SER A 1 213 ? 17.959 -1.379 -14.255 1.00 96.06 213 SER A CA 1
ATOM 1777 C C . SER A 1 213 ? 18.566 -0.304 -15.164 1.00 96.06 213 SER A C 1
ATOM 1779 O O . SER A 1 213 ? 18.873 -0.574 -16.326 1.00 96.06 213 SER A O 1
ATOM 1781 N N . LEU A 1 214 ? 18.765 0.913 -14.645 1.00 96.00 214 LEU A N 1
ATOM 1782 C CA . LEU A 1 214 ? 19.441 1.990 -15.364 1.00 96.00 214 LEU A CA 1
ATOM 1783 C C . LEU A 1 214 ? 20.914 1.650 -15.598 1.00 96.00 214 LEU A C 1
ATOM 1785 O O . LEU A 1 214 ? 21.377 1.782 -16.725 1.00 96.00 214 LEU A O 1
ATOM 1789 N N . SER A 1 215 ? 21.634 1.186 -14.574 1.00 96.00 215 SER A N 1
ATOM 1790 C CA . SER A 1 215 ? 23.046 0.800 -14.695 1.00 96.00 215 SER A CA 1
ATOM 1791 C C . SER A 1 215 ? 23.262 -0.220 -15.817 1.00 96.00 215 SER A C 1
ATOM 1793 O O . SER A 1 215 ? 24.089 -0.019 -16.707 1.00 96.00 215 SER A O 1
ATOM 1795 N N . GLU A 1 216 ? 22.438 -1.267 -15.856 1.00 94.25 216 GLU A N 1
ATOM 1796 C CA . GLU A 1 216 ? 22.499 -2.280 -16.910 1.00 94.25 216 GLU A CA 1
ATOM 1797 C C . GLU A 1 216 ? 22.131 -1.728 -18.292 1.00 94.25 216 GLU A C 1
ATOM 1799 O O . GLU A 1 216 ? 22.728 -2.095 -19.306 1.00 94.25 216 GLU A O 1
ATOM 1804 N N . HIS A 1 217 ? 21.163 -0.810 -18.358 1.00 93.19 217 HIS A N 1
ATOM 1805 C CA . HIS A 1 217 ? 20.848 -0.117 -19.601 1.00 93.19 217 HIS A CA 1
ATOM 1806 C C . HIS A 1 217 ? 22.039 0.705 -20.113 1.00 93.19 217 HIS A C 1
ATOM 1808 O O . HIS A 1 217 ? 22.342 0.654 -21.306 1.00 93.19 217 HIS A O 1
ATOM 1814 N N . LEU A 1 218 ? 22.732 1.433 -19.233 1.00 93.88 218 LEU A N 1
ATOM 1815 C CA . LEU A 1 218 ? 23.910 2.226 -19.592 1.00 93.88 218 LEU A CA 1
ATOM 1816 C C . LEU A 1 218 ? 25.062 1.352 -20.088 1.00 93.88 218 LEU A C 1
ATOM 1818 O O . LEU A 1 218 ? 25.723 1.726 -21.057 1.00 93.88 218 LEU A O 1
ATOM 1822 N N . GLU A 1 219 ? 25.259 0.179 -19.492 1.00 94.44 219 GLU A N 1
ATOM 1823 C CA . GLU A 1 219 ? 26.260 -0.773 -19.969 1.00 94.44 219 GLU A CA 1
ATOM 1824 C C . GLU A 1 219 ? 25.914 -1.287 -21.373 1.00 94.44 219 GLU A C 1
ATOM 1826 O O . GLU A 1 219 ? 26.743 -1.237 -22.280 1.00 94.44 219 GLU A O 1
ATOM 1831 N N . ASN A 1 220 ? 24.645 -1.626 -21.621 1.00 91.44 220 ASN A N 1
ATOM 1832 C CA . ASN A 1 220 ? 24.188 -1.981 -22.965 1.00 91.44 220 ASN A CA 1
ATOM 1833 C C . ASN A 1 220 ? 24.381 -0.832 -23.974 1.00 91.44 220 ASN A C 1
ATOM 1835 O O . ASN A 1 220 ? 24.751 -1.074 -25.124 1.00 91.44 220 ASN A O 1
ATOM 1839 N N . ILE A 1 221 ? 24.142 0.427 -23.577 1.00 91.38 221 ILE A N 1
ATOM 1840 C CA . ILE A 1 221 ? 24.448 1.588 -24.431 1.00 91.38 221 ILE A CA 1
ATOM 1841 C C . ILE A 1 221 ? 25.944 1.629 -24.754 1.00 91.38 221 ILE A C 1
ATOM 1843 O O . ILE A 1 221 ? 26.289 1.849 -25.916 1.00 91.38 221 ILE A O 1
ATOM 1847 N N . ARG A 1 222 ? 26.823 1.428 -23.763 1.00 92.12 222 ARG A N 1
ATOM 1848 C CA . ARG A 1 222 ? 28.281 1.426 -23.951 1.00 92.12 222 ARG A CA 1
ATOM 1849 C C . ARG A 1 222 ? 28.696 0.371 -24.979 1.00 92.12 222 ARG A C 1
ATOM 1851 O O . ARG A 1 222 ? 29.363 0.725 -25.948 1.00 92.12 222 ARG A O 1
ATOM 1858 N N . THR A 1 223 ? 28.204 -0.861 -24.863 1.00 92.69 223 THR A N 1
ATOM 1859 C CA . THR A 1 223 ? 28.483 -1.933 -25.837 1.00 92.69 223 THR A CA 1
ATOM 1860 C C . THR A 1 223 ? 28.010 -1.580 -27.254 1.00 92.69 223 THR A C 1
ATOM 1862 O O . THR A 1 223 ? 28.715 -1.808 -28.244 1.00 92.69 223 THR A O 1
ATOM 1865 N N . VAL A 1 224 ? 26.822 -0.978 -27.387 1.00 91.00 224 VAL A N 1
ATOM 1866 C CA . VAL A 1 224 ? 26.317 -0.532 -28.696 1.00 91.00 224 VAL A CA 1
ATOM 1867 C C . VAL A 1 224 ? 27.183 0.599 -29.260 1.00 91.00 224 VAL A C 1
ATOM 1869 O O . VAL A 1 224 ? 27.484 0.600 -30.452 1.00 91.00 224 VAL A O 1
ATOM 1872 N N . MET A 1 225 ? 27.620 1.542 -28.425 1.00 90.00 225 MET A N 1
ATOM 1873 C CA . MET A 1 225 ? 28.513 2.631 -28.831 1.00 90.00 225 MET A CA 1
ATOM 1874 C C . MET A 1 225 ? 29.879 2.125 -29.294 1.00 90.00 225 MET A C 1
ATOM 1876 O O . MET A 1 225 ? 30.388 2.598 -30.309 1.00 90.00 225 MET A O 1
ATOM 1880 N N . GLU A 1 226 ? 30.452 1.135 -28.614 1.00 91.06 226 GLU A N 1
ATOM 1881 C CA . GLU A 1 226 ? 31.681 0.472 -29.056 1.00 91.06 226 GLU A CA 1
ATOM 1882 C C . GLU A 1 226 ? 31.494 -0.169 -30.431 1.00 91.06 226 GLU A C 1
ATOM 1884 O O . GLU A 1 226 ? 32.308 0.046 -31.330 1.00 91.06 226 GLU A O 1
ATOM 1889 N N . THR A 1 227 ? 30.386 -0.883 -30.638 1.00 90.25 227 THR A N 1
ATOM 1890 C CA . THR A 1 227 ? 30.052 -1.501 -31.931 1.00 90.25 227 THR A CA 1
ATOM 1891 C C . THR A 1 227 ? 29.910 -0.451 -33.040 1.00 90.25 227 THR A C 1
ATOM 1893 O O . THR A 1 227 ? 30.447 -0.615 -34.138 1.00 90.25 227 THR A O 1
ATOM 1896 N N . LEU A 1 228 ? 29.243 0.670 -32.749 1.00 88.69 228 LEU A N 1
ATOM 1897 C CA . LEU A 1 228 ? 29.099 1.790 -33.681 1.00 88.69 228 LEU A CA 1
ATOM 1898 C C . LEU A 1 228 ? 30.446 2.426 -34.037 1.00 88.69 228 LEU A C 1
ATOM 1900 O O . LEU A 1 228 ? 30.695 2.698 -35.212 1.00 88.69 228 LEU A O 1
ATOM 1904 N N . ASN A 1 229 ? 31.325 2.620 -33.052 1.00 87.50 229 ASN A N 1
ATOM 1905 C CA . ASN A 1 229 ? 32.668 3.154 -33.271 1.00 87.50 229 ASN A CA 1
ATOM 1906 C C . ASN A 1 229 ? 33.504 2.236 -34.168 1.00 87.50 229 ASN A C 1
ATOM 1908 O O . ASN A 1 229 ? 34.151 2.729 -35.094 1.00 87.50 229 ASN A O 1
ATOM 1912 N N . HIS A 1 230 ? 33.438 0.916 -33.960 1.00 88.88 230 HIS A N 1
ATOM 1913 C CA . HIS A 1 230 ? 34.084 -0.063 -34.838 1.00 88.88 230 HIS A CA 1
ATOM 1914 C C . HIS A 1 230 ? 33.513 -0.020 -36.262 1.00 88.88 230 HIS A C 1
ATOM 1916 O O . HIS A 1 230 ? 34.278 -0.024 -37.222 1.00 88.88 230 HIS A O 1
ATOM 1922 N N . CYS A 1 231 ? 32.185 0.061 -36.426 1.00 87.19 231 CYS A N 1
ATOM 1923 C CA . CYS A 1 231 ? 31.551 0.208 -37.743 1.00 87.19 231 CYS A CA 1
ATOM 1924 C C . CYS A 1 231 ? 32.019 1.479 -38.469 1.00 87.19 231 CYS A C 1
ATOM 1926 O O . CYS A 1 231 ? 32.270 1.461 -39.676 1.00 87.19 231 CYS A O 1
ATOM 1928 N N . TYR A 1 232 ? 32.155 2.582 -37.732 1.00 84.06 232 TYR A N 1
ATOM 1929 C CA . TYR A 1 232 ? 32.606 3.854 -38.279 1.00 84.06 232 TYR A CA 1
ATOM 1930 C C . TYR A 1 232 ? 34.063 3.790 -38.767 1.00 84.06 232 TYR A C 1
ATOM 1932 O O . TYR A 1 232 ? 34.333 4.182 -39.901 1.00 84.06 232 TYR A O 1
ATOM 1940 N N . THR A 1 233 ? 34.973 3.235 -37.959 1.00 82.94 233 THR A N 1
ATOM 1941 C CA . THR A 1 233 ? 36.415 3.145 -38.275 1.00 82.94 233 THR A CA 1
ATOM 1942 C C . THR A 1 233 ? 36.750 2.082 -39.321 1.00 82.94 233 THR A C 1
ATOM 1944 O O . THR A 1 233 ? 37.652 2.283 -40.129 1.00 82.94 233 THR A O 1
ATOM 1947 N N . ARG A 1 234 ? 36.026 0.953 -39.379 1.00 73.38 234 ARG A N 1
ATOM 1948 C CA . ARG A 1 234 ? 36.292 -0.099 -40.385 1.00 73.38 234 ARG A CA 1
ATOM 1949 C C . ARG A 1 234 ? 36.076 0.362 -41.829 1.00 73.38 234 ARG A C 1
ATOM 1951 O O . ARG A 1 234 ? 36.686 -0.203 -42.725 1.00 73.38 234 ARG A O 1
ATOM 1958 N N . ASN A 1 235 ? 35.243 1.380 -42.037 1.00 56.06 235 ASN A N 1
ATOM 1959 C CA . ASN A 1 235 ? 34.956 1.975 -43.345 1.00 56.06 235 ASN A CA 1
ATOM 1960 C C . ASN A 1 235 ? 35.919 3.132 -43.713 1.00 56.06 235 ASN A C 1
ATOM 1962 O O . ASN A 1 235 ? 35.590 3.952 -44.577 1.00 56.06 235 ASN A O 1
ATOM 1966 N N . GLU A 1 236 ? 37.059 3.272 -43.022 1.00 51.31 236 GLU A N 1
ATOM 1967 C CA . GLU A 1 236 ? 38.161 4.197 -43.367 1.00 51.31 236 GLU A CA 1
ATOM 1968 C C . GLU A 1 236 ? 39.319 3.526 -44.135 1.00 51.31 236 GLU A C 1
ATOM 1970 O O . GLU A 1 236 ? 40.284 4.203 -44.484 1.00 51.31 236 GLU A O 1
ATOM 1975 N N . LYS A 1 237 ? 39.207 2.230 -44.445 1.00 41.56 237 LYS A N 1
ATOM 1976 C CA . LYS A 1 237 ? 40.024 1.537 -45.455 1.00 41.56 237 LYS A CA 1
ATOM 1977 C C . LYS A 1 237 ? 39.202 1.305 -46.716 1.00 41.56 237 LYS A C 1
ATOM 1979 O O . LYS A 1 237 ? 39.825 1.281 -47.796 1.00 41.56 237 LYS A O 1
#